Protein AF-A0A0C9V235-F1 (afdb_monomer)

Radius of gyration: 18.5 Å; Cα contacts (8 Å, |Δi|>4): 424; chains: 1; bounding box: 42×51×50 Å

Secondary structure (DSSP, 8-state):
-EEEPPPTT-TT--S----BTTB---EE---SS----GGGGGG---EEEEEEEEEEE--S--S--SSTTSSTT--EEEEEEEEPPPHHHHH-TT-EE-GGGGEE--TTTTS--S-------HHHHHHHS-SS--TT-SEEPPTT--SPEEEEEEEETT--PPPHHHHHHHHHTT--TTS-SSHHHHHPPTT-EEEEEEEE-STT---EEEEEEEEEEE--

pLDDT: mean 78.48, std 19.67, range [36.78, 98.38]

Foldseek 3Di:
DKFKAFQPPFPQSDDDDDQDLVDKDWGFTQPDPPLPDPPVQQPDQFWFKKKKKFKWAKLQDDPDPPQAQFLPPFQWAKAKDKDAADVVVSPDRGDGDTSCVRDPPPVDVPDDDDDDDPDPDVVVVVVPDDLGDALQTAFTHGPNRPHIDIDMGMEGLPFAQDDPVVLVVCVRRGGRSRNHHNPRSRNDTGRMMMMMDTGGHDPRIDMGTDDMDMDIDGDD

Solvent-accessible surface area (backbone atoms only — not comparable to full-atom values): 12618 Å² total; per-residue (Å²): 88,35,39,37,51,63,44,30,92,38,61,71,57,77,78,91,81,84,84,44,100,90,53,75,56,84,42,62,41,52,87,55,92,82,80,80,59,70,83,65,36,71,78,37,50,45,42,42,36,39,38,38,40,40,32,31,21,21,66,37,63,66,94,62,74,87,43,50,72,32,40,52,96,37,48,24,34,34,37,71,49,80,47,75,60,57,70,71,66,71,72,44,60,78,45,67,47,64,46,62,66,34,36,49,81,55,98,58,84,76,82,74,88,95,69,90,66,90,77,76,51,67,70,57,57,59,70,71,49,72,88,58,95,50,52,57,26,55,36,42,28,40,16,40,28,64,65,72,41,80,46,79,48,77,45,32,43,84,36,50,78,60,52,75,68,53,20,50,52,32,39,72,70,18,26,18,47,63,48,55,36,14,56,73,37,51,67,36,35,41,38,26,20,54,33,38,39,56,35,50,46,66,92,85,47,38,55,49,73,81,48,75,46,78,50,77,41,64,69,130

Nearest PDB structures (foldseek):
  7qok-assembly1_A  TM=3.651E-01  e=5.836E+00  Bacteroides phage crAss001
  6lhp-assembly1_A  TM=1.712E-01  e=1.159E+00  Coxsackievirus A16
  6qi5-assembly1_M  TM=1.798E-01  e=7.415E+00  Lizard adenovirus 2

Organism: NCBI:txid994086

Mean predicted aligned error: 9.07 Å

Sequence (220 aa):
MYMRTLPLAIPGTEGDFVFSPQEPKEIRLGAGPERSNLSCYDKLHPCRRIVFELWSHDQGWSSSLTDRGTYRESFTWWDASVETAQPEITDNPDISWPSLLVFADAKKLEATRDVSPVQFHQDELERVRPPIPNDKLLQRNLHAVSETRHHTVEWSYVDAAASAEDQHALENCGRGRLSADGSFVRNLKVGDCIVLWASARFPGWEMHAEKAKISVYWAV

Structure (mmCIF, N/CA/C/O backbone):
data_AF-A0A0C9V235-F1
#
_entry.id   AF-A0A0C9V235-F1
#
loop_
_atom_site.group_PDB
_atom_site.id
_atom_site.type_symbol
_atom_site.label_atom_id
_atom_site.label_alt_id
_atom_site.label_comp_id
_atom_site.label_asym_id
_atom_site.label_entity_id
_atom_site.label_seq_id
_atom_site.pdbx_PDB_ins_code
_atom_site.Cartn_x
_atom_site.Cartn_y
_atom_site.Cartn_z
_atom_site.occupancy
_atom_site.B_iso_or_equiv
_atom_site.auth_seq_id
_atom_site.auth_comp_id
_atom_site.auth_asym_id
_atom_site.auth_atom_id
_atom_site.pdbx_PDB_model_num
ATOM 1 N N . MET A 1 1 ? 4.919 10.509 -2.350 1.00 67.62 1 MET A N 1
ATOM 2 C CA . MET A 1 1 ? 3.575 10.649 -1.747 1.00 67.62 1 MET A CA 1
ATOM 3 C C . MET A 1 1 ? 3.520 9.779 -0.505 1.00 67.62 1 MET A C 1
ATOM 5 O O . MET A 1 1 ? 3.964 8.640 -0.566 1.00 67.62 1 MET A O 1
ATOM 9 N N . TYR A 1 2 ? 3.000 10.319 0.588 1.00 76.06 2 TYR A N 1
ATOM 10 C CA . TYR A 1 2 ? 2.591 9.604 1.797 1.00 76.06 2 TYR A CA 1
ATOM 11 C C . TYR A 1 2 ? 1.079 9.741 1.905 1.00 76.06 2 TYR A C 1
ATOM 13 O O . TYR A 1 2 ? 0.578 10.842 1.684 1.00 76.06 2 TYR A O 1
ATOM 21 N N . MET A 1 3 ? 0.366 8.659 2.199 1.00 80.75 3 MET A N 1
ATOM 22 C CA . MET A 1 3 ? -1.057 8.706 2.505 1.00 80.75 3 MET A CA 1
ATOM 23 C C . MET A 1 3 ? -1.345 8.010 3.824 1.00 80.75 3 MET A C 1
ATOM 25 O O . MET A 1 3 ? -0.864 6.904 4.027 1.00 80.75 3 MET A O 1
ATOM 29 N N . ARG A 1 4 ? -2.150 8.614 4.695 1.00 81.94 4 ARG A N 1
ATOM 30 C CA . ARG A 1 4 ? -2.505 8.035 5.997 1.00 81.94 4 ARG A CA 1
ATOM 31 C C . ARG A 1 4 ? -4.015 7.993 6.175 1.00 81.94 4 ARG A C 1
ATOM 33 O O . ARG A 1 4 ? -4.685 8.993 5.945 1.00 81.94 4 ARG A O 1
ATOM 40 N N . THR A 1 5 ? -4.568 6.858 6.588 1.00 84.44 5 THR A N 1
ATOM 41 C CA . THR A 1 5 ? -5.998 6.778 6.918 1.00 84.44 5 THR A CA 1
ATOM 42 C C . THR A 1 5 ? -6.314 7.538 8.208 1.00 84.44 5 THR A C 1
ATOM 44 O O . THR A 1 5 ? -5.430 7.872 9.001 1.00 84.44 5 THR A O 1
ATOM 47 N N . LEU A 1 6 ? -7.602 7.772 8.455 1.00 80.62 6 LEU A N 1
ATOM 48 C CA . LEU A 1 6 ? -8.073 8.078 9.806 1.00 80.62 6 LEU A CA 1
ATOM 49 C C . LEU A 1 6 ? -7.818 6.887 10.742 1.00 80.62 6 LEU A C 1
ATOM 51 O O . LEU A 1 6 ? -7.622 5.771 10.245 1.00 80.62 6 LEU A O 1
ATOM 55 N N . PRO A 1 7 ? -7.858 7.103 12.070 1.00 80.94 7 PRO A N 1
ATOM 56 C CA . PRO A 1 7 ? -7.917 6.017 13.040 1.00 80.94 7 PRO A CA 1
ATOM 57 C C . PRO A 1 7 ? -9.051 5.062 12.704 1.00 80.94 7 PRO A C 1
ATOM 59 O O . PRO A 1 7 ? -10.202 5.466 12.545 1.00 80.94 7 PRO A O 1
ATOM 62 N N . LEU A 1 8 ? -8.714 3.796 12.535 1.00 85.56 8 LEU A N 1
ATOM 63 C CA . LEU A 1 8 ? -9.637 2.817 11.997 1.00 85.56 8 LEU A CA 1
ATOM 64 C C . LEU A 1 8 ? -10.540 2.243 13.090 1.00 85.56 8 LEU A C 1
ATOM 66 O O . LEU A 1 8 ? -10.107 2.061 14.225 1.00 85.56 8 LEU A O 1
ATOM 70 N N . ALA A 1 9 ? -11.793 1.935 12.740 1.00 81.25 9 ALA A N 1
ATOM 71 C CA . ALA A 1 9 ? -12.801 1.415 13.671 1.00 81.25 9 ALA A CA 1
ATOM 72 C C . ALA A 1 9 ? -13.035 2.310 14.912 1.00 81.25 9 ALA A C 1
ATOM 74 O O . ALA A 1 9 ? -13.327 1.812 15.998 1.00 81.25 9 ALA A O 1
ATOM 75 N N . ILE A 1 10 ? -12.905 3.630 14.743 1.00 77.44 10 ILE A N 1
ATOM 76 C CA . ILE A 1 10 ? -13.257 4.632 15.751 1.00 77.44 10 ILE A CA 1
ATOM 77 C C . ILE A 1 10 ? -14.566 5.303 15.322 1.00 77.44 10 ILE A C 1
ATOM 79 O O . ILE A 1 10 ? -14.643 5.772 14.188 1.00 77.44 10 ILE A O 1
ATOM 83 N N . PRO A 1 11 ? -15.568 5.432 16.210 1.00 74.56 11 PRO A N 1
ATOM 84 C CA . PRO A 1 11 ? -16.807 6.124 15.874 1.00 74.56 11 PRO A CA 1
ATOM 85 C C . PRO A 1 11 ? -16.565 7.524 15.289 1.00 74.56 11 PRO A C 1
ATOM 87 O O . PRO A 1 11 ? -15.925 8.379 15.913 1.00 74.56 11 PRO A O 1
ATOM 90 N N . GLY A 1 12 ? -17.104 7.759 14.093 1.00 72.69 12 GLY A N 1
ATOM 91 C CA . GLY A 1 12 ? -16.926 8.988 13.317 1.00 72.69 12 GLY A CA 1
ATOM 92 C C . GLY A 1 12 ? -15.846 8.903 12.232 1.00 72.69 12 GLY A C 1
ATOM 93 O O . GLY A 1 12 ? -15.681 9.866 11.483 1.00 72.69 12 GLY A O 1
ATOM 94 N N . THR A 1 13 ? -15.130 7.779 12.117 1.00 78.19 13 THR A N 1
ATOM 95 C CA . THR A 1 13 ? -14.175 7.513 11.022 1.00 78.19 13 THR A CA 1
ATOM 96 C C . THR A 1 13 ? -14.701 6.529 9.986 1.00 78.19 13 THR A C 1
ATOM 98 O O . THR A 1 13 ? -13.978 6.160 9.059 1.00 78.19 13 THR A O 1
ATOM 101 N N . GLU A 1 14 ? -15.960 6.110 10.104 1.00 82.12 14 GLU A N 1
ATOM 102 C CA . GLU A 1 14 ? -16.628 5.269 9.123 1.00 82.12 14 GLU A CA 1
ATOM 103 C C . GLU A 1 14 ? -17.121 6.078 7.914 1.00 82.12 14 GLU A C 1
ATOM 105 O O . GLU A 1 14 ? -17.575 7.216 8.035 1.00 82.12 14 GLU A O 1
ATOM 110 N N . GLY A 1 15 ? -17.082 5.455 6.735 1.00 84.12 15 GLY A N 1
ATOM 111 C CA . GLY A 1 15 ? -17.570 6.033 5.484 1.00 84.12 15 GLY A CA 1
ATOM 112 C C . GLY A 1 15 ? -16.462 6.364 4.488 1.00 84.12 15 GLY A C 1
ATOM 113 O O . GLY A 1 15 ? -15.311 5.950 4.635 1.00 84.12 15 GLY A O 1
ATOM 114 N N . ASP A 1 16 ? -16.841 7.092 3.440 1.00 84.56 16 ASP A N 1
ATOM 115 C CA . ASP A 1 16 ? -15.941 7.448 2.349 1.00 84.56 16 ASP A CA 1
ATOM 116 C C . ASP A 1 16 ? -15.295 8.810 2.596 1.00 84.56 16 ASP A C 1
ATOM 118 O O . ASP A 1 16 ? -15.955 9.854 2.623 1.00 84.56 16 ASP A O 1
ATOM 122 N N . PHE A 1 17 ? -13.970 8.803 2.700 1.00 81.19 17 PHE A N 1
ATOM 123 C CA . PHE A 1 17 ? -13.178 10.013 2.842 1.00 81.19 17 PHE A CA 1
ATOM 124 C C . PHE A 1 17 ? -12.356 10.240 1.580 1.00 81.19 17 PHE A C 1
ATOM 126 O O . PHE A 1 17 ? -11.465 9.465 1.236 1.00 81.19 17 PHE A O 1
ATOM 133 N N . VAL A 1 18 ? -12.666 11.333 0.886 1.00 77.69 18 VAL A N 1
ATOM 134 C CA . VAL A 1 18 ? -11.833 11.849 -0.199 1.00 77.69 18 VAL A CA 1
ATOM 135 C C . VAL A 1 18 ? -10.963 12.937 0.384 1.00 77.69 18 VAL A C 1
ATOM 137 O O . VAL A 1 18 ? -11.458 13.976 0.828 1.00 77.69 18 VAL A O 1
ATOM 140 N N . PHE A 1 19 ? -9.669 12.677 0.370 1.00 72.56 19 PHE A N 1
ATOM 141 C CA . PHE A 1 19 ? -8.667 13.643 0.749 1.00 72.56 19 PHE A CA 1
ATOM 142 C C . PHE A 1 19 ? -8.084 14.225 -0.544 1.00 72.56 19 PHE A C 1
ATOM 144 O O . PHE A 1 19 ? -7.802 13.502 -1.500 1.00 72.56 19 PHE A O 1
ATOM 151 N N . SER A 1 20 ? -7.946 15.544 -0.601 1.00 68.25 20 SER A N 1
ATOM 152 C CA . SER A 1 20 ? -7.321 16.251 -1.715 1.00 68.25 20 SER A CA 1
ATOM 153 C C . SER A 1 20 ? -6.445 17.364 -1.138 1.00 68.25 20 SER A C 1
ATOM 155 O O . SER A 1 20 ? -6.898 18.071 -0.236 1.00 68.25 20 SER A O 1
ATOM 157 N N . PRO A 1 21 ? -5.212 17.561 -1.641 1.00 60.62 21 PRO A N 1
ATOM 158 C CA . PRO A 1 21 ? -4.364 18.678 -1.221 1.00 60.62 21 PRO A CA 1
ATOM 159 C C . PRO A 1 21 ? -5.020 20.057 -1.397 1.00 60.62 21 PRO A C 1
ATOM 161 O O . PRO A 1 21 ? -4.621 21.016 -0.742 1.00 60.62 21 PRO A O 1
ATOM 164 N N . GLN A 1 22 ? -6.003 20.167 -2.293 1.00 62.25 22 GLN A N 1
ATOM 165 C CA . GLN A 1 22 ? -6.717 21.401 -2.594 1.00 62.25 22 GLN A CA 1
ATOM 166 C C . GLN A 1 22 ? -7.866 21.689 -1.609 1.00 62.25 22 GLN A C 1
ATOM 168 O O . GLN A 1 22 ? -8.245 22.848 -1.459 1.00 62.25 22 GLN A O 1
ATOM 173 N N . GLU A 1 23 ? -8.398 20.671 -0.924 1.00 62.78 23 GLU A N 1
ATOM 174 C CA . GLU A 1 23 ? -9.588 20.778 -0.067 1.00 62.78 23 GLU A CA 1
ATOM 175 C C . GLU A 1 23 ? -9.392 20.030 1.268 1.00 62.78 23 GLU A C 1
ATOM 177 O O . GLU A 1 23 ? -9.856 18.896 1.436 1.00 62.78 23 GLU A O 1
ATOM 182 N N . PRO A 1 24 ? -8.690 20.637 2.245 1.00 59.69 24 PRO A N 1
ATOM 183 C CA . PRO A 1 24 ? -8.541 20.053 3.574 1.00 59.69 24 PRO A CA 1
ATOM 184 C C . PRO A 1 24 ? -9.899 19.971 4.295 1.00 59.69 24 PRO A C 1
ATOM 186 O O . PRO A 1 24 ? -10.631 20.958 4.364 1.00 59.69 24 PRO A O 1
ATOM 189 N N . LYS A 1 25 ? -10.229 18.800 4.856 1.00 59.50 25 LYS A N 1
ATOM 190 C CA . LYS A 1 25 ? -11.431 18.584 5.680 1.00 59.50 25 LYS A CA 1
ATOM 191 C C . LYS A 1 25 ? -11.060 18.427 7.146 1.00 59.50 25 LYS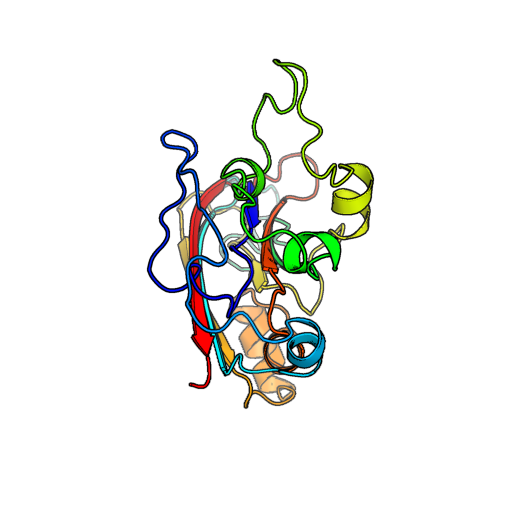 A C 1
ATOM 193 O O . LYS A 1 25 ? -10.282 17.546 7.496 1.00 59.50 25 LYS A O 1
ATOM 198 N N . GLU A 1 26 ? -11.663 19.242 7.999 1.00 62.59 26 GLU A N 1
ATOM 199 C CA . GLU A 1 26 ? -11.582 19.055 9.444 1.00 62.59 26 GLU A CA 1
ATOM 200 C C . GLU A 1 26 ? -12.514 17.912 9.867 1.00 62.59 26 GLU A C 1
ATOM 202 O O . GLU A 1 26 ? -13.686 17.886 9.487 1.00 62.59 26 GLU A O 1
ATOM 207 N N . ILE A 1 27 ? -11.988 16.953 10.630 1.00 63.78 27 ILE A N 1
ATOM 208 C CA . ILE A 1 27 ? -12.735 15.778 11.089 1.00 63.78 27 ILE A CA 1
ATOM 209 C C . ILE A 1 27 ? -12.721 15.769 12.611 1.00 63.78 27 ILE A C 1
ATOM 211 O O . ILE A 1 27 ? -11.656 15.847 13.222 1.00 63.78 27 ILE A O 1
ATOM 215 N N . ARG A 1 28 ? -13.908 15.671 13.214 1.00 61.38 28 ARG A N 1
ATOM 216 C CA . ARG A 1 28 ? -14.081 15.517 14.661 1.00 61.38 28 ARG A CA 1
ATOM 217 C C . ARG A 1 28 ? -14.288 14.045 14.978 1.00 61.38 28 ARG A C 1
ATOM 219 O O . ARG A 1 28 ? -15.267 13.459 14.521 1.00 61.38 28 ARG A O 1
ATOM 226 N N . LEU A 1 29 ? -13.368 13.461 15.734 1.00 62.09 29 LEU A N 1
ATOM 227 C CA . LEU A 1 29 ? -13.508 12.085 16.209 1.00 62.09 29 LEU A CA 1
ATOM 228 C C . LEU A 1 29 ? -14.409 12.022 17.444 1.00 62.09 29 LEU A C 1
ATOM 230 O O . LEU A 1 29 ? -14.518 13.005 18.160 1.00 62.09 29 LEU A O 1
ATOM 234 N N . GLY A 1 30 ? -15.043 10.878 17.715 1.00 54.97 30 GLY A N 1
ATOM 235 C CA . GLY A 1 30 ? -15.638 10.620 19.036 1.00 54.97 30 GLY A CA 1
ATOM 236 C C . GLY A 1 30 ? -17.035 11.203 19.299 1.00 54.97 30 GLY A C 1
ATOM 237 O O . GLY A 1 30 ? -17.492 11.187 20.441 1.00 54.97 30 GLY A O 1
ATOM 238 N N . ALA A 1 31 ? -17.770 11.654 18.278 1.00 49.78 31 ALA A N 1
ATOM 239 C CA . ALA A 1 31 ? -19.123 12.220 18.419 1.00 49.78 31 ALA A CA 1
ATOM 240 C C . ALA A 1 31 ? -20.250 11.175 18.661 1.00 49.78 31 ALA A C 1
ATOM 242 O O . ALA A 1 31 ? -21.386 11.371 18.227 1.00 49.78 31 ALA A O 1
ATOM 243 N N . GLY A 1 32 ? -19.950 10.058 19.338 1.00 48.66 32 GLY A N 1
ATOM 244 C CA . GLY A 1 32 ? -20.886 8.962 19.626 1.00 48.66 32 GLY A CA 1
ATOM 245 C C . GLY A 1 32 ? -21.305 8.872 21.108 1.00 48.66 32 GLY A C 1
ATOM 246 O O . GLY A 1 32 ? -20.558 9.300 21.989 1.00 48.66 32 GLY A O 1
ATOM 247 N N . PRO A 1 33 ? -22.494 8.314 21.423 1.00 44.12 33 PRO A N 1
ATOM 248 C CA . PRO A 1 33 ? -23.009 8.220 22.795 1.00 44.12 33 PRO A CA 1
ATOM 249 C C . PRO A 1 33 ? -22.306 7.163 23.673 1.00 44.12 33 PRO A C 1
ATOM 251 O O . PRO A 1 33 ? -22.373 7.259 24.899 1.00 44.12 33 PRO A O 1
ATOM 254 N N . GLU A 1 34 ? -21.605 6.185 23.090 1.00 51.69 34 GLU A N 1
ATOM 255 C CA . GLU A 1 34 ? -20.906 5.125 23.833 1.00 51.69 34 GLU A CA 1
ATOM 256 C C . GLU A 1 34 ? -19.460 5.518 24.165 1.00 51.69 34 GLU A C 1
ATOM 258 O O . GLU A 1 34 ? -18.493 5.125 23.523 1.00 51.69 34 GLU A O 1
ATOM 263 N N . ARG A 1 35 ? -19.327 6.334 25.213 1.00 52.81 35 ARG A N 1
ATOM 264 C CA . ARG A 1 35 ? -18.063 6.871 25.752 1.00 52.81 35 ARG A CA 1
ATOM 265 C C . ARG A 1 35 ? -17.239 5.867 26.575 1.00 52.81 35 ARG A C 1
ATOM 267 O O . ARG A 1 35 ? -16.327 6.260 27.300 1.00 52.81 35 ARG A O 1
ATOM 274 N N . SER A 1 36 ? -17.580 4.584 26.560 1.00 46.41 36 SER A N 1
ATOM 275 C CA . SER A 1 36 ? -17.027 3.616 27.508 1.00 46.41 36 SER A CA 1
ATOM 276 C C . SER A 1 36 ? -15.775 2.916 26.975 1.00 46.41 36 SER A C 1
ATOM 278 O O . SER A 1 36 ? -15.853 1.885 26.318 1.00 46.41 36 SER A O 1
ATOM 280 N N . ASN A 1 37 ? -14.626 3.444 27.405 1.00 52.59 37 ASN A N 1
ATOM 281 C CA . ASN A 1 37 ? -13.371 2.721 27.630 1.00 52.59 37 ASN A CA 1
ATOM 282 C C . ASN A 1 37 ? -12.596 2.279 26.370 1.00 52.59 37 ASN A C 1
ATOM 284 O O . ASN A 1 37 ? -12.460 1.090 26.095 1.00 52.59 37 ASN A O 1
ATOM 288 N N . LEU A 1 38 ? -12.005 3.246 25.653 1.00 54.44 38 LEU A N 1
ATOM 289 C CA . LEU A 1 38 ? -11.110 3.003 24.506 1.00 54.44 38 LEU A CA 1
ATOM 290 C C . LEU A 1 38 ? -9.931 2.054 24.832 1.00 54.44 38 LEU A C 1
ATOM 292 O O . LEU A 1 38 ? -9.463 1.335 23.956 1.00 54.44 38 LEU A O 1
ATOM 296 N N . SER A 1 39 ? -9.545 1.928 26.110 1.00 56.59 39 SER A N 1
ATOM 297 C CA . SER A 1 39 ? -8.495 1.003 26.576 1.00 56.59 39 SER A CA 1
ATOM 298 C C . SER A 1 39 ? -8.761 -0.490 26.310 1.00 56.59 39 SER A C 1
ATOM 300 O O . SER A 1 39 ? -7.828 -1.297 26.323 1.00 56.59 39 SER A O 1
ATOM 302 N N . CYS A 1 40 ? -10.015 -0.908 26.081 1.00 54.69 40 CYS A N 1
ATOM 303 C CA . CYS A 1 40 ? -10.318 -2.303 25.739 1.00 54.69 40 CYS A CA 1
ATOM 304 C C . CYS A 1 40 ? -10.141 -2.605 24.240 1.00 54.69 40 CYS A C 1
ATOM 306 O O . CYS A 1 40 ? -9.997 -3.774 23.869 1.00 54.69 40 CYS A O 1
ATOM 308 N N . TYR A 1 41 ? -10.106 -1.570 23.398 1.00 65.25 41 TYR A N 1
ATOM 309 C CA . TYR A 1 41 ? -10.084 -1.691 21.943 1.00 65.25 41 TYR A CA 1
ATOM 310 C C . TYR A 1 41 ? -8.694 -2.035 21.388 1.00 65.25 41 TYR A C 1
ATOM 312 O O . TYR A 1 41 ? -8.609 -2.682 20.346 1.00 65.25 41 TYR A O 1
ATOM 320 N N . ASP A 1 42 ? -7.619 -1.776 22.140 1.00 65.06 42 ASP A N 1
ATOM 321 C CA . ASP A 1 42 ? -6.240 -2.174 21.791 1.00 65.06 42 ASP A CA 1
ATOM 322 C C . ASP A 1 42 ? -6.049 -3.695 21.640 1.00 65.06 42 ASP A C 1
ATOM 324 O O . ASP A 1 42 ? -5.045 -4.166 21.095 1.00 65.06 42 ASP A O 1
ATOM 328 N N . LYS A 1 43 ? -6.996 -4.482 22.168 1.00 71.94 43 LYS A N 1
ATOM 329 C CA . LYS A 1 43 ? -7.015 -5.950 22.082 1.00 71.94 43 LYS A CA 1
ATOM 330 C C . LYS A 1 43 ? -7.898 -6.469 20.948 1.00 71.94 43 LYS A C 1
ATOM 332 O O . LYS A 1 43 ? -7.943 -7.679 20.723 1.00 71.94 43 LYS A O 1
ATOM 337 N N . LEU A 1 44 ? -8.634 -5.592 20.269 1.00 85.06 44 LEU A N 1
ATOM 338 C CA . LEU A 1 44 ? -9.565 -5.965 19.216 1.00 85.06 44 LEU A CA 1
ATOM 339 C C . LEU A 1 44 ? -8.895 -5.851 17.849 1.00 85.06 44 LEU A C 1
ATOM 341 O O . LEU A 1 44 ? -8.338 -4.818 17.495 1.00 85.06 44 LEU A O 1
ATOM 345 N N . HIS A 1 45 ? -9.038 -6.915 17.058 1.00 91.06 45 HIS A N 1
ATOM 346 C CA . HIS A 1 45 ? -8.550 -7.009 15.682 1.00 91.06 45 HIS A CA 1
ATOM 347 C C . HIS A 1 45 ? -9.729 -7.225 14.715 1.00 91.06 45 HIS A C 1
ATOM 349 O O . HIS A 1 45 ? -9.942 -8.338 14.210 1.00 91.06 45 HIS A O 1
ATOM 355 N N . PRO A 1 46 ? -10.587 -6.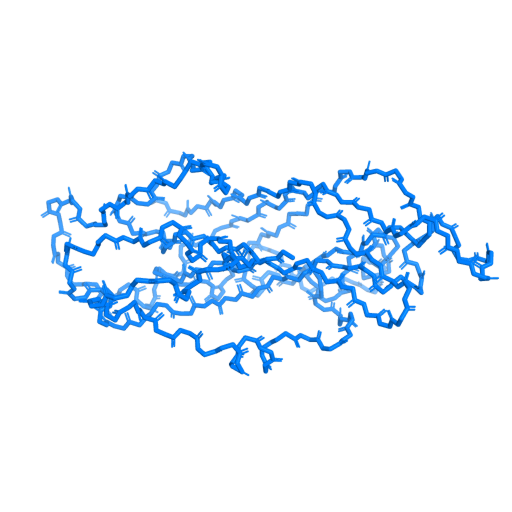206 14.508 1.00 91.19 46 PRO A N 1
ATOM 356 C CA . PRO A 1 46 ? -11.824 -6.363 13.749 1.00 91.19 46 PRO A CA 1
ATOM 357 C C . PRO A 1 46 ? -11.608 -6.322 12.235 1.00 91.19 46 PRO A C 1
ATOM 359 O O . PRO A 1 46 ? -12.529 -6.666 11.500 1.00 91.19 46 PRO A O 1
ATOM 362 N N . CYS A 1 47 ? -10.427 -5.925 11.747 1.00 95.12 47 CYS A N 1
ATOM 363 C CA . CYS A 1 47 ? -10.159 -5.860 10.313 1.00 95.12 47 CYS A CA 1
ATOM 364 C C . CYS A 1 47 ? -10.308 -7.247 9.663 1.00 95.12 47 CYS A C 1
ATOM 366 O O . CYS A 1 47 ? -9.880 -8.273 10.202 1.00 95.12 47 CYS A O 1
ATOM 368 N N . ARG A 1 48 ? -10.975 -7.286 8.510 1.00 96.62 48 ARG A N 1
ATOM 369 C CA . ARG A 1 48 ? -11.231 -8.511 7.743 1.00 96.62 48 ARG A CA 1
ATOM 370 C C . ARG A 1 48 ? -10.635 -8.442 6.353 1.00 96.62 48 ARG A C 1
ATOM 372 O O . ARG A 1 48 ? -10.139 -9.449 5.862 1.00 96.62 48 ARG A O 1
ATOM 379 N N . ARG A 1 49 ? -10.661 -7.278 5.717 1.00 97.62 49 ARG A N 1
ATOM 380 C CA . ARG A 1 49 ? -10.160 -7.132 4.353 1.00 97.62 49 ARG A CA 1
ATOM 381 C C . ARG A 1 49 ? -9.706 -5.710 4.101 1.00 97.62 49 ARG A C 1
ATOM 383 O O . ARG A 1 49 ? -10.329 -4.771 4.591 1.00 97.62 49 ARG A O 1
ATOM 390 N N . ILE A 1 50 ? -8.655 -5.567 3.308 1.00 97.88 50 ILE A N 1
ATOM 391 C CA . ILE A 1 50 ? -8.161 -4.288 2.811 1.00 97.88 50 ILE A CA 1
ATOM 392 C C . ILE A 1 50 ? -8.021 -4.406 1.296 1.00 97.88 50 ILE A C 1
ATOM 394 O O . ILE A 1 50 ? -7.471 -5.385 0.797 1.00 97.88 50 ILE A O 1
ATOM 398 N N . VAL A 1 51 ? -8.520 -3.412 0.570 1.00 98.31 51 VAL A N 1
ATOM 399 C CA . VAL A 1 51 ? -8.328 -3.273 -0.874 1.00 98.31 51 VAL A CA 1
ATOM 400 C C . VAL A 1 51 ? -7.599 -1.966 -1.133 1.00 98.31 51 VAL A C 1
ATOM 402 O O . VAL A 1 51 ? -8.092 -0.896 -0.777 1.00 98.31 51 VAL A O 1
ATOM 405 N N . PHE A 1 52 ? -6.435 -2.068 -1.759 1.00 98.00 52 PHE A N 1
ATOM 406 C CA . PHE A 1 52 ? -5.655 -0.945 -2.247 1.00 98.00 52 PHE A CA 1
ATOM 407 C C . PHE A 1 52 ? -5.888 -0.804 -3.746 1.00 98.00 52 PHE A C 1
ATOM 409 O O . PHE A 1 52 ? -5.650 -1.743 -4.503 1.00 98.00 52 PHE A O 1
ATOM 416 N N . GLU A 1 53 ? -6.325 0.370 -4.175 1.00 97.75 53 GLU A N 1
ATOM 417 C CA . GLU A 1 53 ? -6.395 0.751 -5.582 1.00 97.75 53 GLU A CA 1
ATOM 418 C C . GLU A 1 53 ? -5.368 1.864 -5.820 1.00 97.75 53 GLU A C 1
ATOM 420 O O . GLU A 1 53 ? -5.394 2.899 -5.14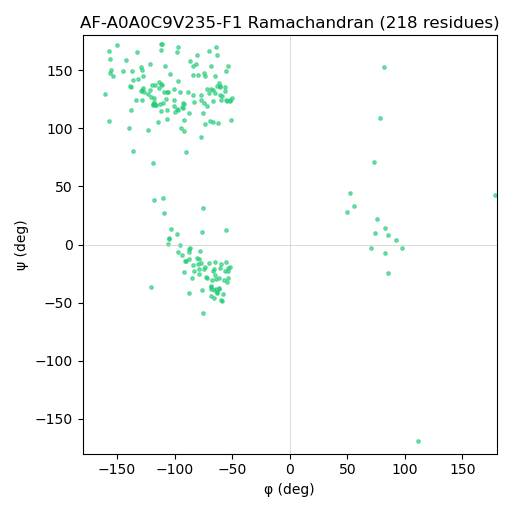8 1.00 97.75 53 GLU A O 1
ATOM 425 N N . LEU A 1 54 ? -4.424 1.628 -6.729 1.00 97.38 54 LEU A N 1
ATOM 426 C CA . LEU A 1 54 ? -3.206 2.422 -6.886 1.00 97.38 54 LEU A CA 1
ATOM 427 C C . LEU A 1 54 ? -3.063 2.850 -8.347 1.00 97.38 54 LEU A C 1
ATOM 429 O O . LEU A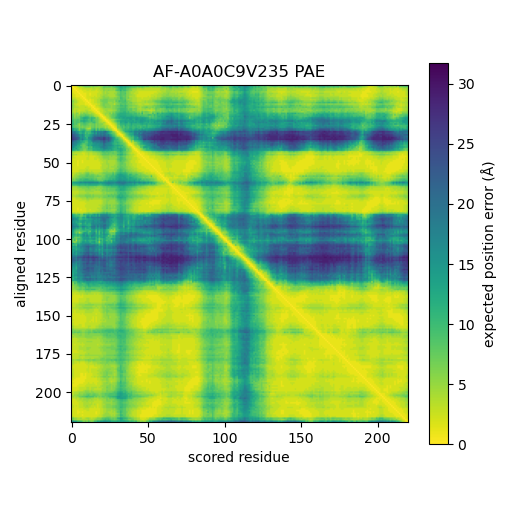 1 54 ? -3.043 1.997 -9.231 1.00 97.38 54 LEU A O 1
ATOM 433 N N . TRP A 1 55 ? -2.952 4.154 -8.602 1.00 97.31 55 TRP A N 1
ATOM 434 C CA . TRP A 1 55 ? -2.722 4.713 -9.936 1.00 97.31 55 TRP A CA 1
ATOM 435 C C . TRP A 1 55 ? -1.357 5.375 -9.977 1.00 97.31 55 TRP A C 1
ATOM 437 O O . TRP A 1 55 ? -1.157 6.452 -9.402 1.00 97.31 55 TRP A O 1
ATOM 447 N N . SER A 1 56 ? -0.410 4.718 -10.638 1.00 97.25 56 SER A N 1
ATOM 448 C CA . SER A 1 56 ? 0.958 5.211 -10.722 1.00 97.25 56 SER A CA 1
ATOM 449 C C . SER A 1 56 ? 1.736 4.685 -11.918 1.00 97.25 56 SER A C 1
ATOM 451 O O . SER A 1 56 ? 1.330 3.732 -12.586 1.00 97.25 56 SER A O 1
ATOM 453 N N . HIS A 1 57 ? 2.878 5.316 -12.175 1.00 97.50 57 HIS A N 1
ATOM 454 C CA . HIS A 1 57 ? 3.867 4.873 -13.148 1.00 97.50 57 HIS A CA 1
ATOM 455 C C . HIS A 1 57 ? 5.289 5.282 -12.750 1.00 97.50 57 HIS A C 1
ATOM 457 O O . HIS A 1 57 ? 5.510 6.002 -11.772 1.00 97.50 57 HIS A O 1
ATOM 463 N N . ASP A 1 58 ? 6.241 4.758 -13.515 1.00 95.56 58 ASP A N 1
ATOM 464 C CA . ASP A 1 58 ? 7.675 5.007 -13.407 1.00 95.56 58 ASP A CA 1
ATOM 465 C C . ASP A 1 58 ? 8.112 6.092 -14.409 1.00 95.56 58 ASP A C 1
ATOM 467 O O . ASP A 1 58 ? 7.361 6.433 -15.315 1.00 95.56 58 ASP A O 1
ATOM 471 N N . GLN A 1 59 ? 9.334 6.611 -14.327 1.00 93.50 59 GLN A N 1
ATOM 472 C CA . GLN A 1 59 ? 9.821 7.720 -15.177 1.00 93.50 59 GLN A CA 1
ATOM 473 C C . GLN A 1 59 ? 9.687 7.511 -16.708 1.00 93.50 59 GLN A C 1
ATOM 475 O O . GLN A 1 59 ? 9.742 8.466 -17.484 1.00 93.50 59 GLN A O 1
ATOM 480 N N . GLY A 1 60 ? 9.551 6.267 -17.179 1.00 92.94 60 GLY A N 1
ATOM 481 C CA . GLY A 1 60 ? 9.272 5.956 -18.586 1.00 92.94 60 GLY A CA 1
ATOM 482 C C . GLY A 1 60 ? 10.485 5.716 -19.478 1.00 92.94 60 GLY A C 1
ATOM 483 O O . GLY A 1 60 ? 10.325 5.503 -20.684 1.00 92.94 60 GLY A O 1
ATOM 484 N N . TRP A 1 61 ? 11.691 5.719 -18.913 1.00 90.81 61 TRP A N 1
ATOM 485 C CA . TRP A 1 61 ? 12.932 5.470 -19.641 1.00 90.81 61 TRP A CA 1
ATOM 486 C C . TRP A 1 61 ? 13.941 4.706 -18.777 1.00 90.81 61 TRP A C 1
ATOM 488 O O . TRP A 1 61 ? 13.961 4.835 -17.560 1.00 90.81 61 TRP A O 1
ATOM 498 N N . SER A 1 62 ? 14.779 3.892 -19.421 1.00 90.00 62 SER A N 1
ATOM 499 C CA . SER A 1 62 ? 15.886 3.171 -18.789 1.00 90.00 62 SER A CA 1
ATOM 500 C C . SER A 1 62 ? 16.954 2.866 -19.832 1.00 90.00 62 SER A C 1
ATOM 502 O O . SER A 1 62 ? 16.652 2.709 -21.018 1.00 90.00 62 SER A O 1
ATOM 504 N N . SER A 1 63 ? 18.210 2.793 -19.395 1.00 86.94 63 SER A N 1
ATOM 505 C CA . SER A 1 63 ? 19.320 2.317 -20.223 1.00 86.94 63 SER A CA 1
ATOM 506 C C . SER A 1 63 ? 19.300 0.795 -20.408 1.00 86.94 63 SER A C 1
ATOM 508 O O . SER A 1 63 ? 19.880 0.297 -21.372 1.00 86.94 63 SER A O 1
ATOM 510 N N . SER A 1 64 ? 18.621 0.060 -19.520 1.00 82.69 64 SER A N 1
ATOM 511 C CA . SER A 1 64 ? 18.414 -1.381 -19.641 1.00 82.69 64 SER A CA 1
ATOM 512 C C . SER A 1 64 ? 17.092 -1.669 -20.349 1.00 82.69 64 SER A C 1
ATOM 514 O O . SER A 1 64 ? 16.018 -1.316 -19.867 1.00 82.69 64 SER A O 1
ATOM 516 N N . LEU A 1 65 ? 17.161 -2.323 -21.510 1.00 84.69 65 LEU A N 1
ATOM 517 C CA . LEU A 1 65 ? 15.976 -2.661 -22.304 1.00 84.69 65 LEU A CA 1
ATOM 518 C C . LEU A 1 65 ? 15.384 -4.036 -21.962 1.00 84.69 65 LEU A C 1
ATOM 520 O O . LEU A 1 65 ? 14.263 -4.315 -22.377 1.00 84.69 65 LEU A O 1
ATOM 524 N N . THR A 1 66 ? 16.109 -4.891 -21.237 1.00 91.81 66 THR A N 1
ATOM 525 C CA . THR A 1 66 ? 15.721 -6.293 -20.991 1.00 91.81 66 THR A CA 1
ATOM 526 C C . THR A 1 66 ? 14.499 -6.434 -20.096 1.00 91.81 66 THR A C 1
ATOM 528 O O . THR A 1 66 ? 13.675 -7.313 -20.328 1.00 91.81 66 THR A O 1
ATOM 531 N N . ASP A 1 67 ? 14.372 -5.556 -19.104 1.00 92.31 67 ASP A N 1
ATOM 532 C CA . ASP A 1 67 ? 13.332 -5.635 -18.072 1.00 92.31 67 ASP A CA 1
ATOM 533 C C . ASP A 1 67 ? 12.232 -4.586 -18.265 1.00 92.31 67 ASP A C 1
ATOM 535 O O . ASP A 1 67 ? 11.259 -4.548 -17.506 1.00 92.31 67 ASP A O 1
ATOM 539 N N . ARG A 1 68 ? 12.348 -3.758 -19.313 1.00 93.94 68 ARG A N 1
ATOM 540 C CA . ARG A 1 68 ? 11.373 -2.718 -19.638 1.00 93.94 68 ARG A CA 1
ATOM 541 C C . ARG A 1 68 ? 9.981 -3.317 -19.813 1.00 93.94 68 ARG A C 1
ATOM 543 O O . ARG A 1 68 ? 9.790 -4.281 -20.550 1.00 93.94 68 ARG A O 1
ATOM 550 N N . GLY A 1 69 ? 8.992 -2.698 -19.172 1.00 94.94 69 GLY A N 1
ATOM 551 C CA . GLY A 1 69 ? 7.609 -3.173 -19.221 1.00 94.94 69 GLY A CA 1
ATOM 552 C C . GLY A 1 69 ? 7.350 -4.428 -18.385 1.00 94.94 69 GLY A C 1
ATOM 553 O O . GLY A 1 69 ? 6.265 -4.994 -18.478 1.00 94.94 69 GLY A O 1
ATOM 554 N N . THR A 1 70 ? 8.308 -4.844 -17.556 1.00 95.88 70 THR A N 1
ATOM 555 C CA . THR A 1 70 ? 8.126 -5.862 -16.515 1.00 95.88 70 THR A CA 1
ATOM 556 C C . THR A 1 70 ? 8.215 -5.216 -15.129 1.00 95.88 70 THR A C 1
ATOM 558 O O . THR A 1 70 ? 8.555 -4.042 -15.009 1.00 95.88 70 THR A O 1
ATOM 561 N N . TYR A 1 71 ? 7.927 -5.965 -14.064 1.00 96.19 71 TYR A N 1
ATOM 562 C CA . TYR A 1 71 ? 8.142 -5.497 -12.685 1.00 96.19 71 TYR A CA 1
ATOM 563 C C . TYR A 1 71 ? 9.561 -5.759 -12.157 1.00 96.19 71 TYR A C 1
ATOM 565 O O . TYR A 1 71 ? 9.872 -5.385 -11.023 1.00 96.19 71 TYR A O 1
ATOM 573 N N . ARG A 1 72 ? 10.414 -6.424 -12.946 1.00 93.00 72 ARG A N 1
ATOM 574 C CA . ARG A 1 72 ? 11.790 -6.749 -12.557 1.00 93.00 72 ARG A CA 1
ATOM 575 C C . ARG A 1 72 ? 12.658 -5.507 -12.616 1.00 93.00 72 ARG A C 1
ATOM 577 O O . ARG A 1 72 ? 12.423 -4.618 -13.433 1.00 93.00 72 ARG A O 1
ATOM 584 N N . GLU A 1 73 ? 13.645 -5.452 -11.723 1.00 92.19 73 GLU A N 1
ATOM 585 C CA . GLU A 1 73 ? 14.573 -4.320 -11.617 1.00 92.19 73 GLU A CA 1
ATOM 586 C C . GLU A 1 73 ? 13.857 -2.961 -11.556 1.00 92.19 73 GLU A C 1
ATOM 588 O O . GLU A 1 73 ? 14.387 -1.954 -12.012 1.00 92.19 73 GLU A O 1
ATOM 593 N N . SER A 1 74 ? 12.623 -2.934 -11.041 1.00 93.75 74 SER A N 1
ATOM 594 C CA . SER A 1 74 ? 11.850 -1.715 -10.849 1.00 93.75 74 SER A CA 1
ATOM 595 C C . SER A 1 74 ? 12.085 -1.187 -9.441 1.00 93.75 74 SER A C 1
ATOM 597 O O . SER A 1 74 ? 11.832 -1.873 -8.442 1.00 93.75 74 SER A O 1
ATOM 599 N N . PHE A 1 75 ? 12.570 0.048 -9.375 1.00 94.25 75 PHE A N 1
ATOM 600 C CA . PHE A 1 75 ? 12.836 0.772 -8.140 1.00 94.25 75 PHE A CA 1
ATOM 601 C C . PHE A 1 75 ? 11.842 1.910 -7.925 1.00 94.25 75 PHE A C 1
ATOM 603 O O . PHE A 1 75 ? 12.149 2.863 -7.212 1.00 94.25 75 PHE A O 1
ATOM 610 N N . THR A 1 76 ? 10.628 1.778 -8.471 1.00 95.25 76 THR A N 1
ATOM 611 C CA . THR A 1 76 ? 9.448 2.539 -8.050 1.00 95.25 76 THR A CA 1
ATOM 612 C C . THR A 1 76 ? 8.357 1.609 -7.522 1.00 95.25 76 THR A C 1
ATOM 614 O O . THR A 1 76 ? 7.985 0.619 -8.157 1.00 95.25 76 THR A O 1
ATOM 617 N N . TRP A 1 77 ? 7.877 1.870 -6.305 1.00 96.44 77 TRP A N 1
ATOM 618 C CA . TRP A 1 77 ? 6.970 0.963 -5.601 1.00 96.44 77 TRP A CA 1
ATOM 619 C C . TRP A 1 77 ? 6.104 1.652 -4.551 1.00 96.44 77 TRP A C 1
ATOM 621 O O . TRP A 1 77 ? 6.433 2.717 -4.030 1.00 96.44 77 TRP A O 1
ATOM 631 N N . TRP A 1 78 ? 5.013 0.982 -4.212 1.00 95.38 78 TRP A N 1
ATOM 632 C CA . TRP A 1 78 ? 4.158 1.249 -3.074 1.00 95.38 78 TRP A CA 1
ATOM 633 C C . TRP A 1 78 ? 4.513 0.342 -1.899 1.00 95.38 78 TRP A C 1
ATOM 635 O O . TRP A 1 78 ? 4.757 -0.856 -2.076 1.00 95.38 78 TRP A O 1
ATOM 645 N N . ASP A 1 79 ? 4.482 0.904 -0.697 1.00 92.94 79 ASP A N 1
ATOM 646 C CA . ASP A 1 79 ? 4.615 0.177 0.566 1.00 92.94 79 ASP A CA 1
ATOM 647 C C . ASP A 1 79 ? 3.471 0.547 1.513 1.00 92.94 79 ASP A C 1
ATOM 649 O O . ASP A 1 79 ? 2.937 1.653 1.415 1.00 92.94 79 ASP A O 1
ATOM 653 N N . ALA A 1 80 ? 3.098 -0.359 2.414 1.00 91.75 80 ALA A N 1
ATOM 654 C CA . ALA A 1 80 ? 2.051 -0.129 3.399 1.00 91.75 80 ALA A CA 1
ATOM 655 C C . ALA A 1 80 ? 2.539 -0.491 4.804 1.00 91.75 80 ALA A C 1
ATOM 657 O O . ALA A 1 80 ? 3.073 -1.575 5.030 1.00 91.75 80 ALA A O 1
ATOM 658 N N . SER A 1 81 ? 2.314 0.404 5.763 1.00 88.19 81 SER A N 1
ATOM 659 C CA . SER A 1 81 ? 2.693 0.219 7.165 1.00 88.19 81 SER A CA 1
ATOM 660 C C . SER A 1 81 ? 1.541 0.567 8.103 1.00 88.19 81 SER A C 1
ATOM 662 O O . SER A 1 81 ? 0.555 1.184 7.699 1.00 88.19 81 SER A O 1
ATOM 664 N N . VAL A 1 82 ? 1.666 0.155 9.362 1.00 86.69 82 VAL A N 1
ATOM 665 C CA . VAL A 1 82 ? 0.711 0.484 10.423 1.00 86.69 82 VAL A CA 1
ATOM 666 C C . VAL A 1 82 ? 1.338 1.514 11.349 1.00 86.69 82 VAL A C 1
ATOM 668 O O . VAL A 1 82 ? 2.465 1.332 11.805 1.00 86.69 82 VAL A O 1
ATOM 671 N N . GLU A 1 83 ? 0.595 2.575 11.636 1.00 81.94 83 GLU A N 1
ATOM 672 C CA . GLU A 1 83 ? 0.892 3.506 12.719 1.00 81.94 83 GLU A CA 1
ATOM 673 C C . GLU A 1 83 ? -0.104 3.279 13.851 1.00 81.94 83 GLU A C 1
ATOM 675 O O . GLU A 1 83 ? -1.307 3.493 13.684 1.00 81.94 83 GLU A O 1
ATOM 680 N N . THR A 1 84 ? 0.399 2.849 15.007 1.00 73.69 84 THR A N 1
ATOM 681 C CA . THR A 1 84 ? -0.422 2.693 16.209 1.00 73.69 84 THR A CA 1
ATOM 682 C C . THR A 1 84 ? -0.831 4.060 16.739 1.00 73.69 84 THR A C 1
ATOM 684 O O . THR A 1 84 ? 0.012 4.947 16.895 1.00 73.69 84 THR A O 1
ATOM 687 N N . ALA A 1 85 ? -2.125 4.247 17.007 1.00 63.00 85 ALA A N 1
ATOM 688 C CA . ALA A 1 85 ? -2.602 5.471 17.641 1.00 63.00 85 ALA A CA 1
ATOM 689 C C . ALA A 1 85 ? -2.001 5.611 19.045 1.00 63.00 85 ALA A C 1
ATOM 691 O O . ALA A 1 85 ? -1.932 4.646 19.805 1.00 63.00 85 ALA A O 1
ATOM 692 N N . GLN A 1 86 ? -1.557 6.820 19.386 1.00 54.56 86 GLN A N 1
ATOM 693 C CA . GLN A 1 86 ? -1.085 7.112 20.735 1.00 54.56 86 GLN A CA 1
ATOM 694 C C . GLN A 1 86 ? -2.277 7.203 21.713 1.00 54.56 86 GLN A C 1
ATOM 696 O O . GLN A 1 86 ? -3.337 7.692 21.315 1.00 54.56 86 GLN A O 1
ATOM 701 N N . PRO A 1 87 ? -2.139 6.771 22.980 1.00 46.91 87 PRO A N 1
ATOM 702 C CA . PRO A 1 87 ? -3.221 6.803 23.973 1.00 46.91 87 PRO A CA 1
ATOM 703 C C . PRO A 1 87 ? -3.858 8.190 24.157 1.00 46.91 87 PRO A C 1
ATOM 705 O O . PRO A 1 87 ? -5.066 8.313 24.347 1.00 46.91 87 PRO A O 1
ATOM 708 N N . GLU A 1 88 ? -3.082 9.260 24.001 1.00 45.25 88 GLU A N 1
ATOM 709 C CA . GLU A 1 88 ? -3.540 10.645 24.145 1.00 45.25 88 GLU A CA 1
ATOM 710 C C . GLU A 1 88 ? -4.570 11.040 23.071 1.00 45.25 88 GLU A C 1
ATOM 712 O O . GLU A 1 88 ? -5.422 11.897 23.311 1.00 45.25 88 GLU A O 1
ATOM 717 N N . ILE A 1 89 ? -4.532 10.386 21.900 1.00 46.09 89 ILE A N 1
ATOM 718 C CA . ILE A 1 89 ? -5.552 10.528 20.852 1.00 46.09 89 ILE A CA 1
ATOM 719 C C . ILE A 1 89 ? -6.884 9.930 21.307 1.00 46.09 89 ILE A C 1
ATOM 721 O O . ILE A 1 89 ? -7.949 10.431 20.951 1.00 46.09 89 ILE A O 1
ATOM 725 N N . THR A 1 90 ? -6.826 8.838 22.064 1.00 48.25 90 THR A N 1
ATOM 726 C CA . THR A 1 90 ? -8.017 8.128 22.531 1.00 48.25 90 THR A CA 1
ATOM 727 C C . THR A 1 90 ? -8.671 8.813 23.732 1.00 48.25 90 THR A C 1
ATOM 729 O O . THR A 1 90 ? -9.881 8.711 23.904 1.00 48.25 90 THR A O 1
ATOM 732 N N . ASP A 1 91 ? -7.912 9.583 24.516 1.00 47.34 91 ASP A N 1
ATOM 733 C CA . ASP A 1 91 ? -8.419 10.231 25.733 1.00 47.34 91 ASP A CA 1
ATOM 734 C C . ASP A 1 91 ? -8.999 11.643 25.513 1.00 47.34 91 ASP A C 1
ATOM 736 O O . ASP A 1 91 ? -9.709 12.152 26.385 1.00 47.34 91 ASP A O 1
ATOM 740 N N . ASN A 1 92 ? -8.747 12.286 24.364 1.00 50.59 92 ASN A N 1
ATOM 741 C CA . ASN A 1 92 ? -9.322 13.596 24.040 1.00 50.59 92 ASN A CA 1
ATOM 742 C C . ASN A 1 92 ? -10.433 13.476 22.969 1.00 50.59 92 ASN A C 1
ATOM 744 O O . ASN A 1 92 ? -10.139 13.252 21.794 1.00 50.59 92 ASN A O 1
ATOM 748 N N . PRO A 1 93 ? -11.716 13.644 23.340 1.00 51.38 93 PRO A N 1
ATOM 749 C CA . PRO A 1 93 ? -12.856 13.404 22.453 1.00 51.38 93 PRO A CA 1
ATOM 750 C C . PRO A 1 93 ? -13.114 14.524 21.436 1.00 51.38 93 PRO A C 1
ATOM 752 O O . PRO A 1 93 ? -13.982 14.362 20.591 1.00 51.38 93 PRO A O 1
ATOM 755 N N . ASP A 1 94 ? -12.390 15.644 21.500 1.00 53.50 94 ASP A N 1
ATOM 756 C CA . ASP A 1 94 ? -12.564 16.790 20.598 1.00 53.50 94 ASP A CA 1
ATOM 757 C C . ASP A 1 94 ? -11.295 17.053 19.770 1.00 53.50 94 ASP A C 1
ATOM 759 O O . ASP A 1 94 ? -10.909 18.198 19.525 1.00 53.50 94 ASP A O 1
ATOM 763 N N . ILE A 1 95 ? -10.606 15.994 19.332 1.00 50.72 95 ILE A N 1
ATOM 764 C CA . ILE A 1 95 ? -9.473 16.161 18.418 1.00 50.72 95 ILE A CA 1
ATOM 765 C C . ILE A 1 95 ? -10.011 16.464 17.023 1.00 50.72 95 ILE A C 1
ATOM 767 O O . ILE A 1 95 ? -10.598 15.603 16.358 1.00 50.72 95 ILE A O 1
ATOM 771 N N . SER A 1 96 ? -9.755 17.688 16.563 1.00 54.28 96 SER A N 1
ATOM 772 C CA . SER A 1 96 ? -9.755 18.000 15.143 1.00 54.28 96 SER A CA 1
ATOM 773 C C . SER A 1 96 ? -8.546 17.321 14.510 1.00 54.28 96 SER A C 1
ATOM 775 O O . SER A 1 96 ? -7.393 17.695 14.724 1.00 54.28 96 SER A O 1
ATOM 777 N N . TRP A 1 97 ? -8.801 16.254 13.760 1.00 51.56 97 TRP A N 1
ATOM 778 C CA . TRP A 1 97 ? -7.732 15.561 13.060 1.00 51.56 97 TRP A CA 1
ATOM 779 C C . TRP A 1 97 ? -7.289 16.393 11.866 1.00 51.56 97 TRP A C 1
ATOM 781 O O . TRP A 1 97 ? -8.117 16.705 11.002 1.00 51.56 97 TRP A O 1
ATOM 791 N N . PRO A 1 98 ? -6.003 16.778 11.787 1.00 51.69 98 PRO A N 1
ATOM 792 C CA . PRO A 1 98 ? -5.560 17.599 10.685 1.00 51.69 98 PRO A CA 1
ATOM 793 C C . PRO A 1 98 ? -5.527 16.737 9.424 1.00 51.69 98 PRO A C 1
ATOM 795 O O . PRO A 1 98 ? -4.739 15.798 9.308 1.00 51.69 98 PRO A O 1
ATOM 798 N N . SER A 1 99 ? -6.326 17.117 8.426 1.00 50.59 99 SER A N 1
ATOM 799 C CA . SER A 1 99 ? -6.254 16.585 7.057 1.00 50.59 99 SER A CA 1
ATOM 800 C C . SER A 1 99 ? -4.844 16.649 6.452 1.00 50.59 99 SER A C 1
ATOM 802 O O . SER A 1 99 ? -4.550 15.928 5.505 1.00 50.59 99 SER A O 1
ATOM 804 N N . LEU A 1 100 ? -3.966 17.497 7.005 1.00 49.69 100 LEU A N 1
ATOM 805 C CA . LEU A 1 100 ? -2.553 17.644 6.640 1.00 49.69 100 LEU A CA 1
ATOM 806 C C . LEU A 1 100 ? -1.730 16.367 6.862 1.00 49.69 100 LEU A C 1
ATOM 808 O O . LEU A 1 100 ? -0.774 16.140 6.130 1.00 49.69 100 LEU A O 1
ATOM 812 N N . LEU A 1 101 ? -2.103 15.519 7.827 1.00 54.34 101 LEU A N 1
ATOM 813 C CA . LEU A 1 101 ? -1.398 14.256 8.085 1.00 54.34 101 LEU A CA 1
ATOM 814 C C . LEU A 1 101 ? -1.784 13.157 7.096 1.00 54.34 101 LEU A C 1
ATOM 816 O O . LEU A 1 101 ? -1.110 12.140 7.027 1.00 54.34 101 LEU A O 1
ATOM 820 N N . VAL A 1 102 ? -2.843 13.345 6.305 1.00 59.41 102 VAL A N 1
ATOM 821 C CA . VAL A 1 102 ? -3.235 12.371 5.283 1.00 59.41 102 VAL A CA 1
ATOM 822 C C . VAL A 1 102 ? -2.339 12.464 4.051 1.00 59.41 102 VAL A C 1
ATOM 824 O O . VAL A 1 102 ? -2.313 11.517 3.284 1.00 59.41 102 VAL A O 1
ATOM 827 N N . PHE A 1 103 ? -1.569 13.543 3.866 1.00 53.22 103 PHE A N 1
ATOM 828 C CA . PHE A 1 103 ? -0.654 13.704 2.736 1.00 53.22 103 PHE A CA 1
ATOM 829 C C . PHE A 1 103 ? 0.670 14.342 3.156 1.00 53.22 103 PHE A C 1
ATOM 831 O O . PHE A 1 103 ? 0.754 15.563 3.249 1.00 53.22 103 PHE A O 1
ATOM 838 N N . ALA A 1 104 ? 1.736 13.565 3.340 1.00 50.12 104 ALA A N 1
ATOM 839 C CA . ALA A 1 104 ? 3.080 14.152 3.319 1.00 50.12 104 ALA A CA 1
ATOM 840 C C . ALA A 1 104 ? 3.531 14.158 1.844 1.00 50.12 104 ALA A C 1
ATOM 842 O O . ALA A 1 104 ? 3.593 13.117 1.181 1.00 50.12 104 ALA A O 1
ATOM 843 N N . ASP A 1 105 ? 3.699 15.310 1.200 1.00 48.12 105 ASP A N 1
ATOM 844 C CA . ASP A 1 105 ? 4.388 16.522 1.650 1.00 48.12 105 ASP A CA 1
ATOM 845 C C . ASP A 1 105 ? 3.469 17.769 1.609 1.00 48.12 105 ASP A C 1
ATOM 847 O O . ASP A 1 105 ? 3.249 18.383 0.557 1.00 48.12 105 ASP A O 1
ATOM 851 N N . ALA A 1 106 ? 2.895 18.151 2.758 1.00 44.72 106 ALA A N 1
ATOM 852 C CA . ALA A 1 106 ? 2.318 19.479 2.933 1.00 44.72 106 ALA A CA 1
ATOM 853 C C . ALA A 1 106 ? 3.501 20.441 2.873 1.00 44.72 106 ALA A C 1
ATOM 855 O O . ALA A 1 106 ? 4.257 20.467 3.834 1.00 44.72 106 ALA A O 1
ATOM 856 N N . LYS A 1 107 ? 3.690 21.190 1.774 1.00 38.44 107 LYS A N 1
ATOM 857 C CA . LYS A 1 107 ? 4.874 22.035 1.441 1.00 38.44 107 LYS A CA 1
ATOM 858 C C . LYS A 1 107 ? 5.278 23.112 2.484 1.00 38.44 107 LYS A C 1
ATOM 860 O O . LYS A 1 107 ? 5.899 24.117 2.159 1.00 38.44 107 LYS A O 1
ATOM 865 N N . LYS A 1 108 ? 4.711 23.018 3.676 1.00 45.28 108 LYS A N 1
ATOM 866 C CA . LYS A 1 108 ? 4.244 24.066 4.554 1.00 45.28 108 LYS A CA 1
ATOM 867 C C . LYS A 1 108 ? 3.618 23.445 5.816 1.00 45.28 108 LYS A C 1
ATOM 869 O O . LYS A 1 108 ? 2.618 23.956 6.303 1.00 45.28 108 LYS A O 1
ATOM 874 N N . LEU A 1 109 ? 4.216 22.412 6.416 1.00 46.22 109 LEU A N 1
ATOM 875 C CA . LEU A 1 109 ? 4.094 22.309 7.883 1.00 46.22 109 LEU A CA 1
ATOM 876 C C . LEU A 1 109 ? 4.603 23.619 8.558 1.00 46.22 109 LEU A C 1
ATOM 878 O O . LEU A 1 109 ? 4.326 23.879 9.721 1.00 46.22 109 LEU A O 1
ATOM 882 N N . GLU A 1 110 ? 5.326 24.456 7.794 1.00 39.78 110 GLU A N 1
ATOM 883 C CA . GLU A 1 110 ? 6.224 25.529 8.219 1.00 39.78 110 GLU A CA 1
ATOM 884 C C . GLU A 1 110 ? 5.705 26.980 8.342 1.00 39.78 110 GLU A C 1
ATOM 886 O O . GLU A 1 110 ? 6.459 27.807 8.840 1.00 39.78 110 GLU A O 1
ATOM 891 N N . ALA A 1 111 ? 4.507 27.402 7.917 1.00 46.28 111 ALA A N 1
ATOM 892 C CA . ALA A 1 111 ? 4.261 28.866 7.860 1.00 46.28 111 ALA A CA 1
ATOM 893 C C . ALA A 1 111 ? 3.641 29.532 9.113 1.00 46.28 111 ALA A C 1
ATOM 895 O O . ALA A 1 111 ? 3.798 30.743 9.281 1.00 46.28 111 ALA A O 1
ATOM 896 N N . THR A 1 112 ? 2.929 28.818 9.988 1.00 45.78 112 THR A N 1
ATOM 897 C CA . THR A 1 112 ? 2.103 29.426 11.062 1.00 45.78 112 THR A CA 1
ATOM 898 C C . THR A 1 112 ? 1.904 28.417 12.200 1.00 45.78 112 THR A C 1
ATOM 900 O O . THR A 1 112 ? 1.320 27.369 11.958 1.00 45.78 112 THR A O 1
ATOM 903 N N . ARG A 1 113 ? 2.570 28.568 13.355 1.00 48.72 113 ARG A N 1
ATOM 904 C CA . ARG A 1 113 ? 2.260 29.427 14.528 1.00 48.72 113 ARG A CA 1
ATOM 905 C C . ARG A 1 113 ? 1.153 28.853 15.440 1.00 48.72 113 ARG A C 1
ATOM 907 O O . ARG A 1 113 ? -0.020 28.907 15.096 1.00 48.72 113 ARG A O 1
ATOM 914 N N . ASP A 1 114 ? 1.589 28.396 16.618 1.00 45.69 114 ASP A N 1
ATOM 915 C CA . ASP A 1 114 ? 0.870 28.295 17.906 1.00 45.69 114 ASP A CA 1
ATOM 916 C C . ASP A 1 114 ? -0.183 27.212 18.189 1.00 45.69 114 ASP A C 1
ATOM 918 O O . ASP A 1 114 ? -0.922 27.316 19.165 1.00 45.69 114 ASP A O 1
ATOM 922 N N . VAL A 1 115 ? -0.171 26.086 17.482 1.00 40.31 115 VAL A N 1
ATOM 923 C CA . VAL A 1 115 ? -0.731 24.840 18.040 1.00 40.31 115 VAL A CA 1
ATOM 924 C C . VAL A 1 115 ? 0.233 23.728 17.676 1.00 40.31 115 VAL A C 1
ATOM 926 O O . VAL A 1 115 ? 0.420 23.512 16.487 1.00 40.31 115 VAL A O 1
ATOM 929 N N . SER A 1 116 ? 0.877 23.068 18.649 1.00 36.78 116 SER A N 1
ATOM 930 C CA . SER A 1 116 ? 1.723 21.893 18.376 1.00 36.78 116 SER A CA 1
ATOM 931 C C . SER A 1 116 ? 0.850 20.794 17.774 1.00 36.78 116 SER A C 1
ATOM 933 O O . SER A 1 116 ? 0.096 20.164 18.522 1.00 36.78 116 SER A O 1
ATOM 935 N N . PRO A 1 117 ? 0.921 20.525 16.458 1.00 42.25 117 PRO A N 1
ATOM 936 C CA . PRO A 1 117 ? 0.374 19.293 15.924 1.00 42.25 117 PRO A CA 1
ATOM 937 C C . PRO A 1 117 ? 1.269 18.165 16.448 1.00 42.25 117 PRO A C 1
ATOM 939 O O . PRO A 1 117 ? 2.448 18.396 16.728 1.00 42.25 1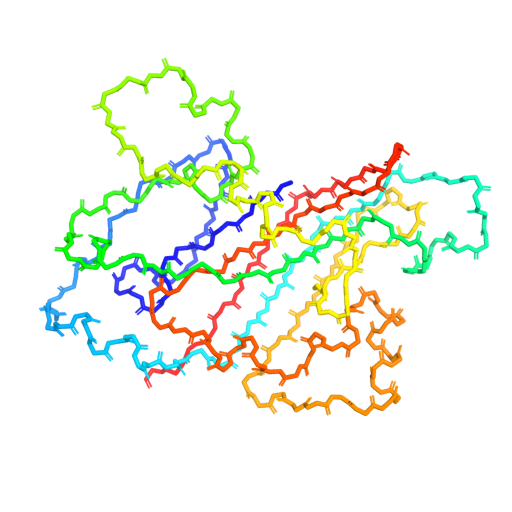17 PRO A O 1
ATOM 942 N N . VAL A 1 118 ? 0.739 16.950 16.580 1.00 41.00 118 VAL A N 1
ATOM 943 C CA . VAL A 1 118 ? 1.552 15.763 16.883 1.00 41.00 118 VAL A CA 1
ATOM 944 C C . VAL A 1 118 ? 2.713 15.714 15.879 1.00 41.00 118 VAL A C 1
ATOM 946 O O . VAL A 1 118 ? 2.502 15.510 14.683 1.00 41.00 118 VAL A O 1
ATOM 949 N N . GLN A 1 119 ? 3.927 16.013 16.351 1.00 37.34 119 GLN A N 1
ATOM 950 C CA . GLN A 1 119 ? 5.135 16.043 15.535 1.00 37.34 119 GLN A CA 1
ATOM 951 C C . GLN A 1 119 ? 5.576 14.601 15.309 1.00 37.34 119 GLN A C 1
ATOM 953 O O . GLN A 1 119 ? 6.320 14.043 16.107 1.00 37.34 119 GLN A O 1
ATOM 958 N N . PHE A 1 120 ? 5.127 13.990 14.217 1.00 42.03 120 PHE A N 1
ATOM 959 C CA . PHE A 1 120 ? 5.827 12.827 13.685 1.00 42.03 120 PHE A CA 1
ATOM 960 C C . PHE A 1 120 ? 7.106 13.353 13.041 1.00 42.03 120 PHE A C 1
ATOM 962 O O . PHE A 1 1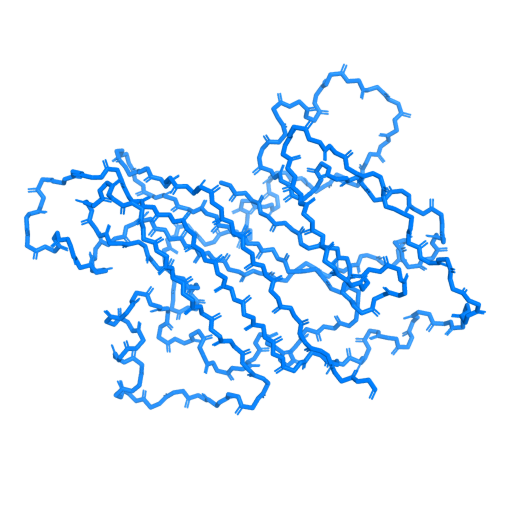20 ? 7.067 14.003 11.993 1.00 42.03 120 PHE A O 1
ATOM 969 N N . HIS A 1 121 ? 8.236 13.178 13.725 1.00 40.91 121 HIS A N 1
ATOM 970 C CA . HIS A 1 121 ? 9.518 13.649 13.221 1.00 40.91 121 HIS A CA 1
ATOM 971 C C . HIS A 1 121 ? 9.801 12.957 11.881 1.00 40.91 121 HIS A C 1
ATOM 973 O O . HIS A 1 121 ? 9.723 11.736 11.770 1.00 40.91 121 HIS A O 1
ATOM 979 N N . GLN A 1 122 ? 10.132 13.735 10.850 1.00 40.41 122 GLN A N 1
ATOM 980 C CA . GLN A 1 122 ? 10.464 13.231 9.513 1.00 40.41 122 GLN A CA 1
ATOM 981 C C . GLN A 1 122 ? 11.587 12.171 9.553 1.00 40.41 122 GLN A C 1
ATOM 983 O O . GLN A 1 122 ? 11.567 11.216 8.781 1.00 40.41 122 GLN A O 1
ATOM 988 N N . ASP A 1 123 ? 12.480 12.264 10.542 1.00 40.00 123 ASP A N 1
ATOM 989 C CA . ASP A 1 123 ? 13.509 11.264 10.847 1.00 40.00 123 ASP A CA 1
ATOM 990 C C . ASP A 1 123 ? 12.947 9.900 11.296 1.00 40.00 123 ASP A C 1
ATOM 992 O O . ASP A 1 123 ? 13.571 8.866 11.064 1.00 40.00 123 ASP A O 1
ATOM 996 N N . GLU A 1 124 ? 11.778 9.853 11.940 1.00 48.78 124 GLU A N 1
ATOM 997 C CA . GLU A 1 124 ? 11.102 8.593 12.280 1.00 48.78 124 GLU A CA 1
ATOM 998 C C . GLU A 1 124 ? 10.433 7.975 11.049 1.00 48.78 124 GLU A C 1
ATOM 1000 O O . GLU A 1 124 ? 10.546 6.770 10.828 1.00 48.78 124 GLU A O 1
ATOM 1005 N N . LEU A 1 125 ? 9.832 8.802 10.188 1.00 49.81 125 LEU A N 1
ATOM 1006 C CA . LEU A 1 125 ? 9.246 8.379 8.912 1.00 49.81 125 LEU A CA 1
ATOM 1007 C C . LEU A 1 125 ? 10.304 7.773 7.968 1.00 49.81 125 LEU A C 1
ATOM 1009 O O . LEU A 1 125 ? 10.051 6.758 7.315 1.00 49.81 125 LEU A O 1
ATOM 1013 N N . GLU A 1 126 ? 11.516 8.336 7.939 1.00 49.41 126 GLU A N 1
ATOM 1014 C CA . GLU A 1 126 ? 12.645 7.786 7.176 1.00 49.41 126 GLU A CA 1
ATOM 1015 C C . GLU A 1 126 ? 13.231 6.501 7.782 1.00 49.41 126 GLU A C 1
ATOM 1017 O O . GLU A 1 126 ? 13.715 5.649 7.036 1.00 49.41 126 GLU A O 1
ATOM 1022 N N . ARG A 1 127 ? 13.153 6.309 9.107 1.00 50.22 127 ARG A N 1
ATOM 1023 C CA . ARG A 1 127 ? 13.559 5.052 9.767 1.00 50.22 127 ARG A CA 1
ATOM 1024 C C . ARG A 1 127 ? 12.583 3.903 9.519 1.00 50.22 127 ARG A C 1
ATOM 1026 O O . ARG A 1 127 ? 13.000 2.747 9.549 1.00 50.22 127 ARG A O 1
ATOM 1033 N N . VAL A 1 128 ? 11.303 4.207 9.298 1.00 57.03 128 VAL A N 1
ATOM 1034 C CA . VAL A 1 128 ? 10.245 3.208 9.067 1.00 57.03 128 VAL A CA 1
ATOM 1035 C C . VAL A 1 128 ? 10.178 2.780 7.598 1.00 57.03 128 VAL A C 1
ATOM 1037 O O . VAL A 1 128 ? 9.812 1.642 7.304 1.00 57.03 128 VAL A O 1
ATOM 1040 N N . ARG A 1 129 ? 10.566 3.654 6.662 1.00 65.38 129 ARG A N 1
ATOM 1041 C CA . ARG A 1 129 ? 10.487 3.364 5.229 1.00 65.38 129 ARG A CA 1
ATOM 1042 C C . ARG A 1 129 ? 11.612 2.426 4.767 1.00 65.38 129 ARG A C 1
ATOM 1044 O O . ARG A 1 129 ? 12.789 2.771 4.884 1.00 65.38 129 ARG A O 1
ATOM 1051 N N . PRO A 1 130 ? 11.289 1.287 4.134 1.00 65.88 130 PRO A N 1
ATOM 1052 C CA . PRO A 1 130 ? 12.297 0.417 3.544 1.00 65.88 130 PRO A CA 1
ATOM 1053 C C . PRO A 1 130 ? 13.113 1.176 2.481 1.00 65.88 130 PRO A C 1
ATOM 1055 O O . PRO A 1 130 ? 12.526 1.764 1.570 1.00 65.88 130 PRO A O 1
ATOM 1058 N N . PRO A 1 131 ? 14.459 1.173 2.547 1.00 76.06 131 PRO A N 1
ATOM 1059 C CA . PRO A 1 131 ? 15.297 1.932 1.612 1.00 76.06 131 PRO A CA 1
ATOM 1060 C C . PRO A 1 131 ? 15.288 1.348 0.192 1.00 76.06 131 PRO A C 1
ATOM 1062 O O . PRO A 1 131 ? 15.711 2.012 -0.755 1.00 76.06 131 PRO A O 1
ATOM 1065 N N . ILE A 1 132 ? 14.827 0.105 0.058 1.00 85.12 132 ILE A N 1
ATOM 1066 C CA . ILE A 1 132 ? 14.663 -0.643 -1.184 1.00 85.12 132 ILE A CA 1
ATOM 1067 C C . ILE A 1 132 ? 13.376 -1.481 -1.110 1.00 85.12 132 ILE A C 1
ATOM 1069 O O . ILE A 1 132 ? 12.921 -1.793 -0.003 1.00 85.12 132 ILE A O 1
ATOM 1073 N N . PRO A 1 133 ? 12.812 -1.882 -2.264 1.00 85.06 133 PRO A N 1
ATOM 1074 C CA . PRO A 1 133 ? 11.728 -2.855 -2.327 1.00 85.06 133 PRO A CA 1
ATOM 1075 C C . PRO A 1 133 ? 12.049 -4.117 -1.512 1.00 85.06 133 PRO A C 1
ATOM 1077 O O . PRO A 1 133 ? 13.087 -4.741 -1.729 1.00 85.06 133 PRO A O 1
ATOM 1080 N N . ASN A 1 134 ? 11.161 -4.504 -0.596 1.00 87.56 134 ASN A N 1
ATOM 1081 C CA . ASN A 1 134 ? 11.306 -5.713 0.218 1.00 87.56 134 ASN A CA 1
ATOM 1082 C C . ASN A 1 134 ? 10.252 -6.773 -0.149 1.00 87.56 134 ASN A C 1
ATOM 1084 O O . ASN A 1 134 ? 9.307 -6.510 -0.890 1.00 87.56 134 ASN A O 1
ATOM 1088 N N . ASP A 1 135 ? 10.383 -7.973 0.409 1.00 91.31 135 ASP A N 1
ATOM 1089 C CA . ASP A 1 135 ? 9.490 -9.101 0.117 1.00 91.31 135 ASP A CA 1
ATOM 1090 C C . ASP A 1 135 ? 8.034 -8.906 0.550 1.00 91.31 135 ASP A C 1
ATOM 1092 O O . ASP A 1 135 ? 7.166 -9.662 0.124 1.00 91.31 135 ASP A O 1
ATOM 1096 N N . LYS A 1 136 ? 7.754 -7.925 1.403 1.00 91.56 136 LYS A N 1
ATOM 1097 C CA . LYS A 1 136 ? 6.421 -7.561 1.885 1.00 91.56 136 LYS A CA 1
ATOM 1098 C C . LYS A 1 136 ? 5.873 -6.286 1.244 1.00 91.56 136 LYS A C 1
ATOM 1100 O O . LYS A 1 136 ? 4.783 -5.872 1.624 1.00 91.56 136 LYS A O 1
ATOM 1105 N N . LEU A 1 137 ? 6.578 -5.691 0.274 1.00 94.44 137 LEU A N 1
ATOM 1106 C CA . LEU A 1 137 ? 6.089 -4.503 -0.428 1.00 94.44 137 LEU A CA 1
ATOM 1107 C C . LEU A 1 137 ? 4.688 -4.734 -1.003 1.00 94.44 137 LEU A C 1
ATOM 1109 O O . LEU A 1 137 ? 4.316 -5.862 -1.353 1.00 94.44 137 LEU A O 1
ATOM 1113 N N . LEU A 1 138 ? 3.941 -3.645 -1.161 1.00 96.12 138 LEU A N 1
ATOM 1114 C CA . LEU A 1 138 ? 2.573 -3.702 -1.651 1.00 96.12 138 LEU A CA 1
ATOM 1115 C C . LEU A 1 138 ? 2.528 -3.946 -3.165 1.00 96.12 138 LEU A C 1
ATOM 1117 O O . LEU A 1 138 ? 1.953 -4.941 -3.601 1.00 96.12 138 LEU A O 1
ATOM 1121 N N . GLN A 1 139 ? 3.141 -3.057 -3.957 1.00 97.81 139 GLN A N 1
ATOM 1122 C CA . GLN A 1 139 ? 3.076 -3.106 -5.423 1.00 97.81 139 GLN A CA 1
ATOM 1123 C C . GLN A 1 139 ? 4.207 -2.309 -6.088 1.00 97.81 139 GLN A C 1
ATOM 1125 O O . GLN A 1 139 ? 4.375 -1.130 -5.806 1.00 97.81 139 GLN A O 1
ATOM 1130 N N . ARG A 1 140 ? 4.941 -2.896 -7.034 1.00 97.62 140 ARG A N 1
ATOM 1131 C CA . ARG A 1 140 ? 5.874 -2.184 -7.926 1.00 97.62 140 ARG A CA 1
ATOM 1132 C C . ARG A 1 140 ? 5.154 -1.581 -9.130 1.00 97.62 140 ARG A C 1
ATOM 1134 O O . ARG A 1 140 ? 4.158 -2.134 -9.598 1.00 97.62 140 ARG A O 1
ATOM 1141 N N . ASN A 1 141 ? 5.720 -0.517 -9.693 1.00 97.69 141 ASN A N 1
ATOM 1142 C CA . ASN A 1 141 ? 5.391 -0.096 -11.054 1.00 97.69 141 ASN A CA 1
ATOM 1143 C C . ASN A 1 141 ? 6.147 -0.935 -12.088 1.00 97.69 141 ASN A C 1
ATOM 1145 O O . ASN A 1 141 ? 7.157 -1.574 -11.782 1.00 97.69 141 ASN A O 1
ATOM 1149 N N . LEU A 1 142 ? 5.675 -0.891 -13.334 1.00 97.12 142 LEU A N 1
ATOM 1150 C CA . LEU A 1 142 ? 6.418 -1.427 -14.470 1.00 97.12 142 LEU A CA 1
ATOM 1151 C C . LEU A 1 142 ? 7.667 -0.577 -14.733 1.00 97.12 142 LEU A C 1
ATOM 1153 O O . LEU A 1 142 ? 7.578 0.645 -14.811 1.00 97.12 142 LEU A O 1
ATOM 1157 N N . HIS A 1 143 ? 8.800 -1.243 -14.928 1.00 96.12 143 HIS A N 1
ATOM 1158 C CA . HIS A 1 143 ? 10.098 -0.638 -15.206 1.00 96.12 143 HIS A CA 1
ATOM 1159 C C . HIS A 1 143 ? 10.056 0.208 -16.486 1.00 96.12 143 HIS A C 1
ATOM 1161 O O . HIS A 1 143 ? 9.750 -0.317 -17.567 1.00 96.12 143 HIS A O 1
ATOM 1167 N N . ALA A 1 144 ? 10.438 1.485 -16.387 1.00 94.69 144 ALA A N 1
ATOM 1168 C CA . ALA A 1 144 ? 10.551 2.422 -17.508 1.00 94.69 144 ALA A CA 1
ATOM 1169 C C . ALA A 1 144 ? 9.291 2.512 -18.383 1.00 94.69 144 ALA A C 1
ATOM 1171 O O . ALA A 1 144 ? 9.354 2.521 -19.623 1.00 94.69 144 ALA A O 1
ATOM 1172 N N . VAL A 1 145 ? 8.133 2.588 -17.731 1.00 96.06 145 VAL A N 1
ATOM 1173 C CA . VAL A 1 145 ? 6.839 2.829 -18.373 1.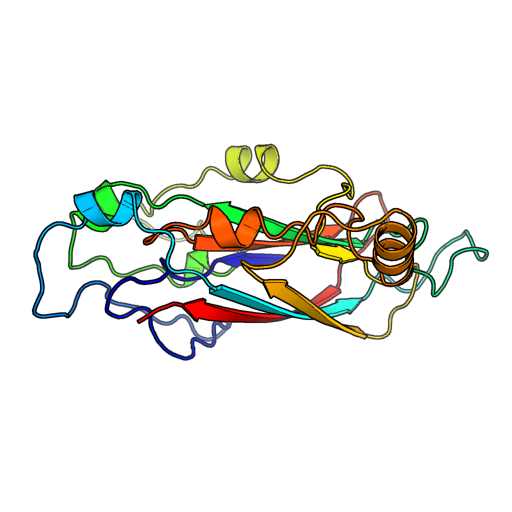00 96.06 145 VAL A CA 1
ATOM 1174 C C . VAL A 1 145 ? 6.253 4.126 -17.833 1.00 96.06 145 VAL A C 1
ATOM 1176 O O . VAL A 1 145 ? 6.005 4.213 -16.640 1.00 96.06 145 VAL A O 1
ATOM 1179 N N . SER A 1 146 ? 6.007 5.098 -18.719 1.00 95.00 146 SER A N 1
ATOM 1180 C CA . SER A 1 146 ? 5.416 6.406 -18.387 1.00 95.00 146 SER A CA 1
ATOM 1181 C C . SER A 1 146 ? 3.886 6.414 -18.399 1.00 95.00 146 SER A C 1
ATOM 1183 O O . SER A 1 146 ? 3.260 7.422 -18.092 1.00 95.00 146 SER A O 1
ATOM 1185 N N . GLU A 1 147 ? 3.261 5.316 -18.818 1.00 97.31 147 GLU A N 1
ATOM 1186 C CA . GLU A 1 147 ? 1.808 5.189 -18.819 1.00 97.31 147 GLU A CA 1
ATOM 1187 C C . GLU A 1 147 ? 1.328 4.770 -17.427 1.00 97.31 147 GLU A C 1
ATOM 1189 O O . GLU A 1 147 ? 1.715 3.707 -16.932 1.00 97.31 147 GLU A O 1
ATOM 1194 N N . THR A 1 148 ? 0.450 5.577 -16.824 1.00 97.81 148 THR A N 1
ATOM 1195 C CA . THR A 1 148 ? -0.213 5.255 -15.554 1.00 97.81 148 THR A CA 1
ATOM 1196 C C . THR A 1 148 ? -0.918 3.910 -15.632 1.00 97.81 148 THR A C 1
ATOM 1198 O O . THR A 1 148 ? -1.789 3.676 -16.472 1.00 97.81 148 THR A O 1
ATOM 1201 N N . ARG A 1 149 ? -0.556 3.020 -14.708 1.00 97.62 149 ARG A N 1
ATOM 1202 C CA . ARG A 1 149 ? -1.231 1.743 -14.500 1.00 97.62 149 ARG A CA 1
ATOM 1203 C C . ARG A 1 149 ? -2.102 1.819 -13.259 1.00 97.62 149 ARG A C 1
ATOM 1205 O O . ARG A 1 149 ? -1.778 2.509 -12.298 1.00 97.62 149 ARG A O 1
ATOM 1212 N N . HIS A 1 150 ? -3.216 1.100 -13.322 1.00 98.06 150 HIS A N 1
ATOM 1213 C CA . HIS A 1 150 ? -4.081 0.862 -12.182 1.00 98.06 150 HIS A CA 1
ATOM 1214 C C . HIS A 1 150 ? -3.799 -0.537 -11.636 1.00 98.06 150 HIS A C 1
ATOM 1216 O O . HIS A 1 150 ? -3.982 -1.527 -12.348 1.00 98.06 150 HIS A O 1
ATOM 1222 N N . HIS A 1 151 ? -3.374 -0.610 -10.379 1.00 98.38 151 HIS A N 1
ATOM 1223 C CA . HIS A 1 151 ? -3.188 -1.858 -9.650 1.00 98.38 151 HIS A CA 1
ATOM 1224 C C . HIS A 1 151 ? -4.228 -1.984 -8.548 1.00 98.38 151 HIS A C 1
ATOM 1226 O O . HIS A 1 151 ? -4.478 -1.033 -7.808 1.00 98.38 151 HIS A O 1
ATOM 1232 N N . THR A 1 152 ? -4.791 -3.181 -8.412 1.00 98.25 152 THR A N 1
ATOM 1233 C CA . THR A 1 152 ? -5.677 -3.538 -7.305 1.00 98.25 152 THR A CA 1
ATOM 1234 C C . THR A 1 152 ? -5.017 -4.638 -6.488 1.00 98.25 152 THR A C 1
ATOM 1236 O O . THR A 1 152 ? -4.733 -5.716 -7.010 1.00 98.25 152 THR A O 1
ATOM 1239 N N . VAL A 1 153 ? -4.767 -4.365 -5.209 1.00 98.12 153 VAL A N 1
ATOM 1240 C CA . VAL A 1 153 ? -4.188 -5.324 -4.267 1.00 98.12 153 VAL A CA 1
ATOM 1241 C C . VAL A 1 153 ? -5.177 -5.581 -3.145 1.00 98.12 153 VAL A C 1
ATOM 1243 O O . VAL A 1 153 ? -5.589 -4.659 -2.448 1.00 98.12 153 VAL A O 1
ATOM 1246 N N . GLU A 1 154 ? -5.542 -6.844 -2.962 1.00 97.81 154 GLU A N 1
ATOM 1247 C CA . GLU A 1 154 ? -6.417 -7.285 -1.881 1.00 97.81 154 GLU A CA 1
ATOM 1248 C C . GLU A 1 154 ? -5.621 -8.088 -0.854 1.00 97.81 154 GLU A C 1
ATOM 1250 O O . GLU A 1 154 ? -4.865 -8.993 -1.221 1.00 97.81 154 GLU A O 1
ATOM 1255 N N . TRP A 1 155 ? -5.806 -7.737 0.420 1.00 97.56 155 TRP A N 1
ATOM 1256 C CA . TRP A 1 155 ? -5.343 -8.489 1.584 1.00 97.56 155 TRP A CA 1
ATOM 1257 C C . TRP A 1 155 ? -6.537 -8.897 2.437 1.00 97.56 155 TRP A C 1
ATOM 1259 O O . TRP A 1 155 ? -7.426 -8.083 2.708 1.00 97.56 155 TRP A O 1
ATOM 1269 N N . SER A 1 156 ? -6.531 -10.135 2.917 1.00 97.19 156 SER A N 1
ATOM 1270 C CA . SER A 1 156 ? -7.599 -10.709 3.728 1.00 97.19 156 SER A CA 1
ATOM 1271 C C . SER A 1 156 ? -7.073 -11.325 5.020 1.00 97.19 156 SER A C 1
ATOM 1273 O O . SER A 1 156 ? -5.957 -11.835 5.101 1.00 97.19 156 SER A O 1
ATOM 1275 N N . TYR A 1 157 ? -7.900 -11.318 6.066 1.00 96.81 157 TYR A N 1
ATOM 1276 C CA . TYR A 1 157 ? -7.547 -11.926 7.352 1.00 96.81 157 TYR A CA 1
ATOM 1277 C C . TYR A 1 157 ? -7.412 -13.456 7.274 1.00 96.81 157 TYR A C 1
ATOM 1279 O O . TYR A 1 157 ? -6.724 -14.048 8.111 1.00 96.81 157 TYR A O 1
ATOM 1287 N N . VAL A 1 158 ? -8.057 -14.082 6.280 1.00 96.81 158 VAL A N 1
ATOM 1288 C CA . VAL A 1 158 ? -7.984 -15.529 6.016 1.00 96.81 158 VAL A CA 1
ATOM 1289 C C . VAL A 1 158 ? -6.814 -15.924 5.119 1.00 96.81 158 VAL A C 1
ATOM 1291 O O . VAL A 1 158 ? -6.613 -17.117 4.908 1.00 96.81 158 VAL A O 1
ATOM 1294 N N . ASP A 1 159 ? -6.040 -14.959 4.614 1.00 96.00 159 ASP A N 1
ATOM 1295 C CA . ASP A 1 159 ? -4.854 -15.264 3.820 1.00 96.00 159 ASP A CA 1
ATOM 1296 C C . ASP A 1 159 ? -3.861 -16.076 4.662 1.00 96.00 159 ASP A C 1
ATOM 1298 O O . ASP A 1 159 ? -3.619 -15.788 5.843 1.00 96.00 159 ASP A O 1
ATOM 1302 N N . ALA A 1 160 ? -3.290 -17.102 4.043 1.00 94.12 160 ALA A N 1
ATOM 1303 C CA . ALA A 1 160 ? -2.249 -17.942 4.614 1.00 94.12 160 ALA A CA 1
ATOM 1304 C C . ALA A 1 160 ? -0.934 -17.715 3.865 1.00 94.12 160 ALA A C 1
ATOM 1306 O O . ALA A 1 160 ? -0.910 -17.111 2.796 1.00 94.12 160 ALA A O 1
ATOM 1307 N N . ALA A 1 161 ? 0.174 -18.206 4.421 1.00 92.06 161 ALA A N 1
ATOM 1308 C CA . ALA A 1 161 ? 1.458 -18.139 3.735 1.00 92.06 161 ALA A CA 1
ATOM 1309 C C . ALA A 1 161 ? 1.358 -18.783 2.338 1.00 92.06 161 ALA A C 1
ATOM 1311 O O . ALA A 1 161 ? 0.958 -19.941 2.211 1.00 92.06 161 ALA A O 1
ATOM 1312 N N . ALA A 1 162 ? 1.723 -18.014 1.313 1.00 90.81 162 ALA A N 1
ATOM 1313 C CA . ALA A 1 162 ? 1.658 -18.422 -0.085 1.00 90.81 162 ALA A CA 1
ATOM 1314 C C . ALA A 1 162 ? 2.615 -19.591 -0.388 1.00 90.81 162 ALA A C 1
ATOM 1316 O O . ALA A 1 162 ? 3.729 -19.640 0.153 1.00 90.81 162 ALA A O 1
ATOM 1317 N N . SER A 1 163 ? 2.209 -20.503 -1.283 1.00 94.44 163 SER A N 1
ATOM 1318 C CA . SER A 1 163 ? 3.102 -21.543 -1.817 1.00 94.44 163 SER A CA 1
ATOM 1319 C C . SER A 1 163 ? 4.250 -20.922 -2.626 1.00 94.44 163 SER A C 1
ATOM 1321 O O . SER A 1 163 ? 4.230 -19.731 -2.935 1.00 94.44 163 SER A O 1
ATOM 1323 N N . ALA A 1 164 ? 5.263 -21.706 -3.002 1.00 94.25 164 ALA A N 1
ATOM 1324 C CA . ALA A 1 164 ? 6.351 -21.197 -3.843 1.00 94.25 164 ALA A CA 1
ATOM 1325 C C . ALA A 1 164 ? 5.845 -20.707 -5.216 1.00 94.25 164 ALA A C 1
ATOM 1327 O O . ALA A 1 164 ? 6.312 -19.689 -5.727 1.00 94.25 164 ALA A O 1
ATOM 1328 N N . GLU A 1 165 ? 4.866 -21.405 -5.791 1.00 95.00 165 GLU A N 1
ATOM 1329 C CA . GLU A 1 165 ? 4.218 -21.032 -7.049 1.00 95.00 165 GLU A CA 1
ATOM 1330 C C . GLU A 1 165 ? 3.439 -19.718 -6.907 1.00 95.00 165 GLU A C 1
ATOM 1332 O O . GLU A 1 165 ? 3.598 -18.818 -7.734 1.00 95.00 165 GLU A O 1
ATOM 1337 N N . ASP A 1 166 ? 2.662 -19.570 -5.832 1.00 94.31 166 ASP A N 1
ATOM 1338 C CA . ASP A 1 166 ? 1.898 -18.350 -5.553 1.00 94.31 166 ASP A CA 1
ATOM 1339 C C . ASP A 1 166 ? 2.821 -17.158 -5.269 1.00 94.31 166 ASP A C 1
ATOM 1341 O O . ASP A 1 166 ? 2.586 -16.051 -5.752 1.00 94.31 166 ASP A O 1
ATOM 1345 N N . GLN A 1 167 ? 3.921 -17.379 -4.544 1.00 95.56 167 GLN A N 1
ATOM 1346 C CA . GLN A 1 167 ? 4.963 -16.373 -4.318 1.00 95.56 167 GLN A CA 1
ATOM 1347 C C . GLN A 1 167 ? 5.559 -15.870 -5.636 1.00 95.56 167 GLN A C 1
ATOM 1349 O O . GLN A 1 167 ? 5.746 -14.664 -5.812 1.00 95.56 167 GLN A O 1
ATOM 1354 N N . HIS A 1 168 ? 5.820 -16.777 -6.580 1.00 95.38 168 HIS A N 1
ATOM 1355 C CA . HIS A 1 168 ? 6.315 -16.411 -7.902 1.00 95.38 168 HIS A CA 1
ATOM 1356 C C . HIS A 1 168 ? 5.258 -15.661 -8.726 1.00 95.38 168 HIS A C 1
ATOM 1358 O O . HIS A 1 168 ? 5.579 -14.699 -9.426 1.00 95.38 168 HIS A O 1
ATOM 1364 N N . ALA A 1 169 ? 3.984 -16.050 -8.623 1.00 95.81 169 ALA A N 1
ATOM 1365 C CA . ALA A 1 169 ? 2.882 -15.338 -9.267 1.00 95.81 169 ALA A CA 1
ATOM 1366 C C . ALA A 1 169 ? 2.726 -13.904 -8.728 1.00 95.81 169 ALA A C 1
ATOM 1368 O O . ALA A 1 169 ? 2.552 -12.976 -9.520 1.00 95.81 169 ALA A O 1
ATOM 1369 N N . LEU A 1 170 ? 2.858 -13.712 -7.410 1.00 96.50 170 LEU A N 1
ATOM 1370 C CA . LEU A 1 170 ? 2.863 -12.394 -6.766 1.00 96.50 170 LEU A CA 1
ATOM 1371 C C . LEU A 1 170 ? 4.010 -11.521 -7.285 1.00 96.50 170 LEU A C 1
ATOM 1373 O O . LEU A 1 170 ? 3.796 -10.375 -7.674 1.00 96.50 170 LEU A O 1
ATOM 1377 N N . GLU A 1 171 ? 5.224 -12.062 -7.349 1.00 95.31 171 GLU A N 1
ATOM 1378 C CA . GLU A 1 171 ? 6.379 -11.319 -7.856 1.00 95.31 171 GLU A CA 1
ATOM 1379 C C . GLU A 1 171 ? 6.211 -10.928 -9.333 1.00 95.31 171 GLU A C 1
ATOM 1381 O O . GLU A 1 171 ? 6.480 -9.786 -9.713 1.00 95.31 171 GLU A O 1
ATOM 1386 N N . ASN A 1 172 ? 5.679 -11.835 -10.158 1.00 95.38 172 ASN A N 1
ATOM 1387 C CA . ASN A 1 172 ? 5.414 -11.580 -11.575 1.00 95.38 172 ASN A CA 1
ATOM 1388 C C . ASN A 1 172 ? 4.332 -10.517 -11.816 1.00 95.38 172 ASN A C 1
ATOM 1390 O O . ASN A 1 172 ? 4.315 -9.915 -12.891 1.00 95.38 172 ASN A O 1
ATOM 1394 N N . CYS A 1 173 ? 3.455 -10.250 -10.843 1.00 96.06 173 CYS A N 1
ATOM 1395 C CA . CYS A 1 173 ? 2.515 -9.126 -10.888 1.00 96.06 173 CYS A CA 1
ATOM 1396 C C . CYS A 1 173 ? 2.999 -7.888 -10.112 1.00 96.06 173 CYS A C 1
ATOM 1398 O O . CYS A 1 173 ? 2.257 -6.917 -9.967 1.00 96.06 173 CYS A O 1
ATOM 1400 N N . GLY A 1 174 ? 4.258 -7.888 -9.661 1.00 96.50 174 GLY A N 1
ATOM 1401 C CA . GLY A 1 174 ? 4.906 -6.752 -9.011 1.00 96.50 174 GLY A CA 1
ATOM 1402 C C . GLY A 1 174 ? 4.649 -6.647 -7.513 1.00 96.50 174 GLY A C 1
ATOM 1403 O O . GLY A 1 174 ? 5.045 -5.651 -6.913 1.00 96.50 174 GLY A O 1
ATOM 1404 N N . ARG A 1 175 ? 4.028 -7.648 -6.889 1.00 96.81 175 ARG A N 1
ATOM 1405 C CA . ARG A 1 175 ? 3.802 -7.696 -5.442 1.00 96.81 175 ARG A CA 1
ATOM 1406 C C . ARG A 1 175 ? 4.995 -8.302 -4.705 1.00 96.81 175 ARG A C 1
ATOM 1408 O O . ARG A 1 175 ? 5.784 -9.058 -5.269 1.00 96.81 175 ARG A O 1
ATOM 1415 N N . GLY A 1 176 ? 5.118 -7.999 -3.415 1.00 95.81 176 GLY A N 1
ATOM 1416 C CA . GLY A 1 176 ? 6.058 -8.698 -2.546 1.00 95.81 176 GLY A CA 1
ATOM 1417 C C . GLY A 1 176 ? 5.651 -10.164 -2.364 1.00 95.81 176 GLY A C 1
ATOM 1418 O O . GLY A 1 176 ? 4.486 -10.449 -2.071 1.00 95.81 176 GLY A O 1
ATOM 1419 N N . ARG A 1 177 ? 6.600 -11.096 -2.497 1.00 95.19 177 ARG A N 1
ATOM 1420 C CA . ARG A 1 177 ? 6.354 -12.544 -2.370 1.00 95.19 177 ARG A CA 1
ATOM 1421 C C . ARG A 1 177 ? 5.745 -12.946 -1.018 1.00 95.19 177 ARG A C 1
ATOM 1423 O O . ARG A 1 177 ? 4.951 -13.870 -0.947 1.00 95.19 177 ARG A O 1
ATOM 1430 N N . LEU A 1 178 ? 6.060 -12.216 0.051 1.00 94.06 178 LEU A N 1
ATOM 1431 C CA . LEU A 1 178 ? 5.549 -12.432 1.410 1.00 94.06 178 LEU A CA 1
ATOM 1432 C C . LEU A 1 178 ? 4.452 -11.425 1.804 1.00 94.06 178 LEU A C 1
ATOM 1434 O O . LEU A 1 178 ? 4.138 -11.296 2.984 1.00 94.06 178 LEU A O 1
ATOM 1438 N N . SER A 1 179 ? 3.887 -10.680 0.846 1.00 93.50 179 SER A N 1
ATOM 1439 C CA . SER A 1 179 ? 2.904 -9.617 1.126 1.00 93.50 179 SER A CA 1
ATOM 1440 C C . SER A 1 179 ? 1.478 -10.126 1.377 1.00 93.50 179 SER A C 1
ATOM 1442 O O . SER A 1 179 ? 0.652 -9.383 1.890 1.00 93.50 179 SER A O 1
ATOM 1444 N N . ALA A 1 180 ? 1.163 -11.368 0.997 1.00 92.25 180 ALA A N 1
ATOM 1445 C CA . ALA A 1 180 ? -0.190 -11.935 1.033 1.00 92.25 180 ALA A CA 1
ATOM 1446 C C . ALA A 1 180 ? -0.349 -13.024 2.109 1.00 92.25 180 ALA A C 1
ATOM 1448 O O . ALA A 1 180 ? -0.948 -14.059 1.856 1.00 92.25 180 ALA A O 1
ATOM 1449 N N . ASP A 1 181 ? 0.239 -12.833 3.294 1.00 94.62 181 ASP A N 1
ATOM 1450 C CA . ASP A 1 181 ? 0.201 -13.823 4.386 1.00 94.62 181 ASP A CA 1
ATOM 1451 C C . ASP A 1 181 ? -0.916 -13.569 5.417 1.00 94.62 181 ASP A C 1
ATOM 1453 O O . ASP A 1 181 ? -1.028 -14.294 6.408 1.00 94.62 181 ASP A O 1
ATOM 1457 N N . GLY A 1 182 ? -1.700 -12.502 5.229 1.00 95.06 182 GLY A N 1
ATOM 1458 C CA . GLY A 1 182 ? -2.784 -12.059 6.110 1.00 95.06 182 GLY A CA 1
ATOM 1459 C C . GLY A 1 182 ? -2.343 -11.481 7.457 1.00 95.06 182 GLY A C 1
ATOM 1460 O O . GLY A 1 182 ? -3.185 -11.020 8.231 1.00 95.06 182 GLY A O 1
ATOM 1461 N N . SER A 1 183 ? -1.042 -11.468 7.763 1.00 94.69 183 SER A N 1
ATOM 1462 C CA . SER A 1 183 ? -0.524 -10.963 9.039 1.00 94.69 183 SER A CA 1
ATOM 1463 C C . SER A 1 183 ? -0.799 -9.473 9.215 1.00 94.69 183 SER A C 1
ATOM 1465 O O . SER A 1 183 ? -1.174 -9.055 10.306 1.00 94.69 183 SER A O 1
ATOM 1467 N N . PHE A 1 184 ? -0.701 -8.686 8.139 1.00 94.88 184 PHE A N 1
ATOM 1468 C CA . PHE A 1 184 ? -1.011 -7.257 8.168 1.00 94.88 184 PHE A CA 1
ATOM 1469 C C . PHE A 1 184 ? -2.456 -7.005 8.621 1.00 94.88 184 PHE A C 1
ATOM 1471 O O . PHE A 1 184 ? -2.694 -6.223 9.536 1.00 94.88 184 PHE A O 1
ATOM 1478 N N . VAL A 1 185 ? -3.419 -7.724 8.033 1.00 96.38 185 VAL A N 1
ATOM 1479 C CA . VAL A 1 185 ? -4.851 -7.577 8.342 1.00 96.38 185 VAL A CA 1
ATOM 1480 C C . VAL A 1 185 ? -5.167 -8.079 9.750 1.00 96.38 185 VAL A C 1
ATOM 1482 O O . VAL A 1 185 ? -5.879 -7.411 10.495 1.00 96.38 185 VAL A O 1
ATOM 1485 N N . ARG A 1 186 ? -4.629 -9.243 10.139 1.00 94.88 186 ARG A N 1
ATOM 1486 C CA . ARG A 1 186 ? -4.892 -9.844 11.457 1.00 94.88 186 ARG A CA 1
ATOM 1487 C C . ARG A 1 186 ? -4.303 -9.046 12.614 1.00 94.88 186 ARG A C 1
ATOM 1489 O O . ARG A 1 186 ? -4.861 -9.088 13.702 1.00 94.88 186 ARG A O 1
ATOM 1496 N N . ASN A 1 187 ? -3.189 -8.353 12.393 1.00 92.19 187 ASN A N 1
ATOM 1497 C CA . ASN A 1 187 ? -2.517 -7.588 13.440 1.00 92.19 187 ASN A CA 1
ATOM 1498 C C . ASN A 1 187 ? -3.048 -6.158 13.578 1.00 92.19 187 ASN A C 1
ATOM 1500 O O . ASN A 1 187 ? -2.746 -5.525 14.586 1.00 92.19 187 ASN A O 1
ATOM 1504 N N . LEU A 1 188 ? -3.847 -5.673 12.622 1.00 90.88 188 LEU A N 1
ATOM 1505 C CA . LEU A 1 188 ? -4.428 -4.335 12.669 1.00 90.88 188 LEU A CA 1
ATOM 1506 C C . LEU A 1 188 ? -5.428 -4.228 13.824 1.00 90.88 188 LEU A C 1
ATOM 1508 O O . LEU A 1 188 ? -6.369 -5.025 13.918 1.00 90.88 188 LEU A O 1
ATOM 1512 N N . LYS A 1 189 ? -5.203 -3.262 14.709 1.00 87.44 189 LYS A N 1
ATOM 1513 C CA . LYS A 1 189 ? -6.028 -2.995 15.886 1.00 87.44 189 LYS A CA 1
ATOM 1514 C C . LYS A 1 189 ? -7.013 -1.871 15.621 1.00 87.44 189 LYS A C 1
ATOM 1516 O O . LYS A 1 189 ? -6.897 -1.117 14.657 1.00 87.44 189 LYS A O 1
ATOM 1521 N N . VAL A 1 190 ? -7.992 -1.748 16.504 1.00 84.12 190 VAL A N 1
ATOM 1522 C CA . VAL A 1 190 ? -8.813 -0.538 16.571 1.00 84.12 190 VAL A CA 1
ATOM 1523 C C . VAL A 1 190 ? -7.924 0.664 16.903 1.00 84.12 190 VAL A C 1
ATOM 1525 O O . VAL A 1 190 ? -7.011 0.556 17.714 1.00 84.12 190 VAL A O 1
ATOM 1528 N N . GLY A 1 191 ? -8.173 1.799 16.253 1.00 78.69 191 GLY A N 1
ATOM 1529 C CA . GLY A 1 191 ? -7.391 3.027 16.394 1.00 78.69 191 GLY A CA 1
ATOM 1530 C C . GLY A 1 191 ? -6.151 3.092 15.501 1.00 78.69 191 GLY A C 1
ATOM 1531 O O . GLY A 1 191 ? -5.741 4.195 15.135 1.00 78.69 191 GLY A O 1
ATOM 1532 N N . ASP A 1 192 ? -5.591 1.953 15.080 1.00 84.31 192 ASP A N 1
ATOM 1533 C CA . ASP A 1 192 ? -4.464 1.928 14.144 1.00 84.31 192 ASP A CA 1
ATOM 1534 C C . ASP A 1 192 ? -4.799 2.690 12.856 1.00 84.31 192 ASP A C 1
ATOM 1536 O O . ASP A 1 192 ? -5.944 2.744 12.402 1.00 84.31 192 ASP A O 1
ATOM 1540 N N . CYS A 1 193 ? -3.776 3.271 12.242 1.00 86.12 193 CYS A N 1
ATOM 1541 C CA . CYS A 1 193 ? -3.871 3.923 10.946 1.00 86.12 193 CYS A CA 1
ATOM 1542 C C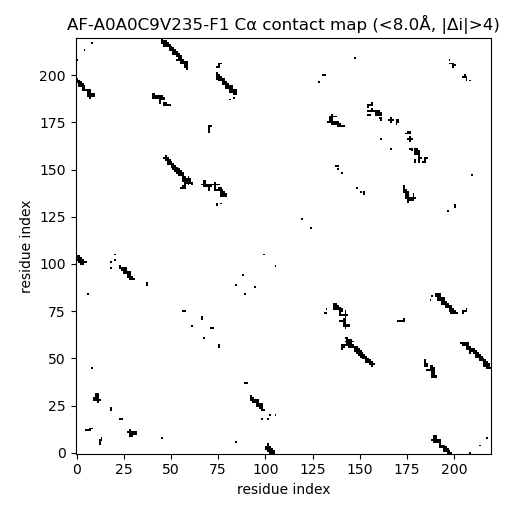 . CYS A 1 193 ? -3.051 3.143 9.921 1.00 86.12 193 CYS A C 1
ATOM 1544 O O . CYS A 1 193 ? -1.942 2.692 10.212 1.00 86.12 193 CYS A O 1
ATOM 1546 N N . ILE A 1 194 ? -3.577 3.009 8.704 1.00 89.88 194 ILE A N 1
ATOM 1547 C CA . ILE A 1 194 ? -2.809 2.479 7.579 1.00 89.88 194 ILE A CA 1
ATOM 1548 C C . ILE A 1 194 ? -2.099 3.642 6.906 1.00 89.88 194 ILE A C 1
ATOM 1550 O O . ILE A 1 194 ? -2.707 4.661 6.570 1.00 89.88 194 ILE A O 1
ATOM 1554 N N . VAL A 1 195 ? -0.811 3.451 6.675 1.00 87.31 195 VAL A N 1
ATOM 1555 C CA . VAL A 1 195 ? 0.046 4.374 5.952 1.00 87.31 195 VAL A CA 1
ATOM 1556 C C . VAL A 1 195 ? 0.445 3.743 4.634 1.00 87.31 195 VAL A C 1
ATOM 1558 O O . VAL A 1 195 ? 0.791 2.567 4.587 1.00 87.31 195 VAL A O 1
ATOM 1561 N N . LEU A 1 196 ? 0.429 4.536 3.573 1.00 88.62 196 LEU A N 1
ATOM 1562 C CA . LEU A 1 196 ? 0.793 4.151 2.225 1.00 88.62 196 LEU A CA 1
ATOM 1563 C C . LEU A 1 196 ? 1.911 5.061 1.707 1.00 88.62 196 LEU A C 1
ATOM 1565 O O . LEU A 1 196 ? 1.804 6.288 1.728 1.00 88.62 196 LEU A O 1
ATOM 1569 N N . TRP A 1 197 ? 2.971 4.450 1.193 1.00 87.69 197 TRP A N 1
ATOM 1570 C CA . TRP A 1 197 ? 4.186 5.122 0.749 1.00 87.69 197 TRP A CA 1
ATOM 1571 C C . TRP A 1 197 ? 4.396 4.923 -0.740 1.00 87.69 197 TRP A C 1
ATOM 1573 O O . TRP A 1 197 ? 4.604 3.799 -1.177 1.00 87.69 197 TRP A O 1
ATOM 1583 N N . ALA A 1 198 ? 4.434 6.004 -1.511 1.00 90.19 198 ALA A N 1
ATOM 1584 C CA . ALA A 1 198 ? 4.869 5.973 -2.903 1.00 90.19 198 ALA A CA 1
ATOM 1585 C C . ALA A 1 198 ? 6.372 6.264 -2.967 1.00 90.19 198 ALA A C 1
ATOM 1587 O O . ALA A 1 198 ? 6.827 7.327 -2.521 1.00 90.19 198 ALA A O 1
ATOM 1588 N N . SER A 1 199 ? 7.142 5.324 -3.510 1.00 90.50 199 SER A N 1
ATOM 1589 C CA . SER A 1 199 ? 8.597 5.298 -3.418 1.00 90.50 199 SER A CA 1
ATOM 1590 C C . SER A 1 199 ? 9.313 5.165 -4.740 1.00 90.50 199 SER A C 1
ATOM 1592 O O . SER A 1 199 ? 8.835 4.490 -5.637 1.00 90.50 199 SER A O 1
ATOM 1594 N N . ALA A 1 200 ? 10.470 5.822 -4.818 1.00 92.38 200 ALA A N 1
ATOM 1595 C CA . ALA A 1 200 ? 11.442 5.729 -5.892 1.00 92.38 200 ALA A CA 1
ATOM 1596 C C . ALA A 1 200 ? 12.836 5.629 -5.266 1.00 92.38 200 ALA A C 1
ATOM 1598 O O . ALA A 1 200 ? 13.105 6.295 -4.258 1.00 92.38 200 ALA A O 1
ATOM 1599 N N . ARG A 1 201 ? 13.727 4.821 -5.841 1.00 89.50 201 ARG A N 1
ATOM 1600 C CA . ARG A 1 201 ? 15.116 4.707 -5.389 1.00 89.50 201 ARG A CA 1
ATOM 1601 C C . ARG A 1 201 ? 16.077 4.811 -6.563 1.00 89.50 201 ARG A C 1
ATOM 1603 O O . ARG A 1 201 ? 15.829 4.226 -7.603 1.00 89.50 201 ARG A O 1
ATOM 1610 N N . PHE A 1 202 ? 17.207 5.474 -6.302 1.00 88.69 202 PHE A N 1
ATOM 1611 C CA . PHE A 1 202 ? 18.312 5.782 -7.219 1.00 88.69 202 PHE A CA 1
ATOM 1612 C C . PHE A 1 202 ? 18.085 7.007 -8.120 1.00 88.69 202 PHE A C 1
ATOM 1614 O O . PHE A 1 202 ? 16.944 7.364 -8.409 1.00 88.69 202 PHE A O 1
ATOM 1621 N N . PRO A 1 203 ? 19.168 7.687 -8.549 1.00 87.50 203 PRO A N 1
ATOM 1622 C CA . PRO A 1 203 ? 19.061 8.829 -9.452 1.00 87.50 203 PRO A CA 1
ATOM 1623 C C . PRO A 1 203 ? 18.325 8.471 -10.748 1.00 87.50 203 PRO A C 1
ATOM 1625 O O . PRO A 1 203 ? 18.600 7.435 -11.350 1.00 87.50 203 PRO A O 1
ATOM 1628 N N . GLY A 1 204 ? 17.413 9.344 -11.177 1.00 86.88 204 GLY A N 1
ATOM 1629 C CA . GLY A 1 204 ? 16.623 9.168 -12.399 1.00 86.88 204 GLY A CA 1
ATOM 1630 C C . GLY A 1 204 ? 15.388 8.274 -12.253 1.00 86.88 204 GLY A C 1
ATOM 1631 O O . GLY A 1 204 ? 14.596 8.209 -13.185 1.00 86.88 204 GLY A O 1
ATOM 1632 N N . TRP A 1 205 ? 15.187 7.608 -11.112 1.00 91.81 205 TRP A N 1
ATOM 1633 C CA . TRP A 1 205 ? 13.927 6.926 -10.815 1.00 91.81 205 TRP A CA 1
ATOM 1634 C C . TRP A 1 205 ? 12.920 7.902 -10.227 1.00 91.81 205 TRP A C 1
ATOM 1636 O O . TRP A 1 205 ? 13.214 8.593 -9.250 1.00 91.81 205 TRP A O 1
ATOM 1646 N N . GLU A 1 206 ? 11.719 7.922 -10.798 1.00 93.75 206 GLU A N 1
ATOM 1647 C CA . GLU A 1 206 ? 10.660 8.846 -10.402 1.00 93.75 206 GLU A CA 1
ATOM 1648 C C . GLU A 1 206 ? 9.337 8.104 -10.242 1.00 93.75 206 GLU A C 1
ATOM 1650 O O . GLU A 1 206 ? 8.859 7.428 -11.149 1.00 93.75 206 GLU A O 1
ATOM 1655 N N . MET A 1 207 ? 8.750 8.234 -9.052 1.00 92.50 207 MET A N 1
ATOM 1656 C CA . MET A 1 207 ? 7.443 7.678 -8.729 1.00 92.50 207 MET A CA 1
ATOM 1657 C C . MET A 1 207 ? 6.369 8.723 -9.007 1.00 92.50 207 MET A C 1
ATOM 1659 O O . MET A 1 207 ? 6.196 9.658 -8.218 1.00 92.50 207 MET A O 1
ATOM 1663 N N . HIS A 1 208 ? 5.605 8.528 -10.076 1.00 94.19 208 HIS A N 1
ATOM 1664 C CA . HIS A 1 208 ? 4.439 9.351 -10.373 1.00 94.19 208 HIS A CA 1
ATOM 1665 C C . HIS A 1 208 ? 3.193 8.665 -9.820 1.00 94.19 208 HIS A C 1
ATOM 1667 O O . HIS A 1 208 ? 2.680 7.718 -10.408 1.00 94.19 208 HIS A O 1
ATOM 1673 N N . ALA A 1 209 ? 2.725 9.122 -8.660 1.00 92.12 209 ALA A N 1
ATOM 1674 C CA . ALA A 1 209 ? 1.479 8.671 -8.050 1.00 92.12 209 ALA A CA 1
ATOM 1675 C C . ALA A 1 209 ? 0.368 9.688 -8.328 1.00 92.12 209 ALA A C 1
ATOM 1677 O O . ALA A 1 209 ? 0.427 10.812 -7.833 1.00 92.12 209 ALA A O 1
ATOM 1678 N 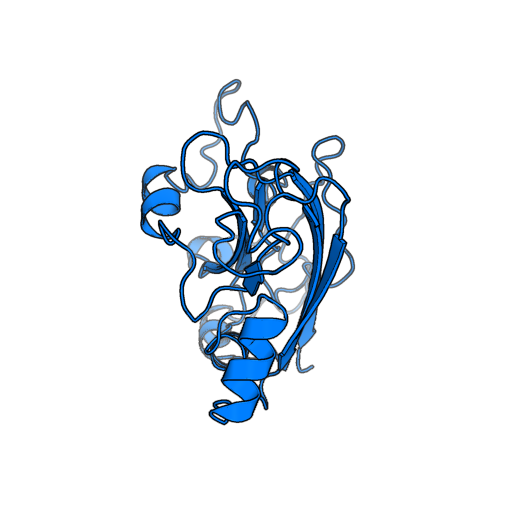N . GLU A 1 210 ? -0.641 9.296 -9.104 1.00 91.12 210 GLU A N 1
ATOM 1679 C CA . GLU A 1 210 ? -1.775 10.166 -9.437 1.00 91.12 210 GLU A CA 1
ATOM 1680 C C . GLU A 1 210 ? -2.887 10.073 -8.392 1.00 91.12 210 GLU A C 1
ATOM 1682 O O . GLU A 1 210 ? -3.495 11.076 -8.017 1.00 91.12 210 GLU A O 1
ATOM 1687 N N . LYS A 1 211 ? -3.169 8.853 -7.928 1.00 90.12 211 LYS A N 1
ATOM 1688 C CA . LYS A 1 211 ? -4.268 8.560 -7.011 1.00 90.12 211 LYS A CA 1
ATOM 1689 C C . LYS A 1 211 ? -3.975 7.284 -6.232 1.00 90.12 211 LYS A C 1
ATOM 1691 O O . LYS A 1 211 ? -3.388 6.343 -6.759 1.00 90.12 211 LYS A O 1
ATOM 1696 N N . ALA A 1 212 ? -4.456 7.234 -4.998 1.00 92.44 212 ALA A N 1
ATOM 1697 C CA . ALA A 1 212 ? -4.571 6.004 -4.233 1.00 92.44 212 ALA A CA 1
ATOM 1698 C C . ALA A 1 212 ? -5.921 5.974 -3.513 1.00 92.44 212 ALA A C 1
ATOM 1700 O O . ALA A 1 212 ? -6.472 7.019 -3.160 1.00 92.44 212 ALA A O 1
ATOM 1701 N N . LYS A 1 213 ? -6.459 4.776 -3.304 1.00 93.88 213 LYS A N 1
ATOM 1702 C CA . LYS A 1 213 ? -7.653 4.536 -2.497 1.00 93.88 213 LYS A CA 1
ATOM 1703 C C . LYS A 1 213 ? -7.428 3.296 -1.644 1.00 93.88 213 LYS A C 1
ATOM 1705 O O . LYS A 1 213 ? -6.928 2.286 -2.128 1.00 93.88 213 LYS A O 1
ATOM 1710 N N . ILE A 1 214 ? -7.808 3.394 -0.375 1.00 95.19 214 ILE A N 1
ATOM 1711 C CA . ILE A 1 214 ? -7.797 2.279 0.568 1.00 95.19 214 ILE A CA 1
ATOM 1712 C C . ILE A 1 214 ? -9.239 2.054 1.000 1.00 95.19 214 ILE A C 1
ATOM 1714 O O . ILE A 1 214 ? -9.876 2.958 1.537 1.00 95.19 214 ILE A O 1
ATOM 1718 N N . SER A 1 215 ? -9.751 0.853 0.764 1.00 95.88 215 SER A N 1
ATOM 1719 C CA . SER A 1 215 ? -11.037 0.406 1.291 1.00 95.88 215 SER A CA 1
ATOM 1720 C C . SER A 1 215 ? -10.792 -0.659 2.342 1.00 95.88 215 SER A C 1
ATOM 1722 O O . SER A 1 215 ? -10.198 -1.694 2.046 1.00 95.88 215 SER A O 1
ATOM 1724 N N . VAL A 1 216 ? -11.264 -0.415 3.560 1.00 95.38 216 VAL A N 1
ATOM 1725 C CA . VAL A 1 216 ? -11.086 -1.339 4.676 1.00 95.38 216 VAL A CA 1
ATOM 1726 C C . VAL A 1 216 ? -12.439 -1.841 5.161 1.00 95.38 216 VAL A C 1
ATOM 1728 O O . VAL A 1 216 ? -13.399 -1.081 5.261 1.00 95.38 216 VAL A O 1
ATOM 1731 N N . TYR A 1 217 ? -12.502 -3.138 5.442 1.00 94.62 217 TYR A N 1
ATOM 1732 C CA . TYR A 1 217 ? -13.708 -3.845 5.848 1.00 94.62 217 TYR A CA 1
ATOM 1733 C C . TYR A 1 217 ? -13.483 -4.487 7.215 1.00 94.62 217 TYR A C 1
ATOM 1735 O O . TYR A 1 217 ? -12.474 -5.167 7.432 1.00 94.62 217 TYR A O 1
ATOM 1743 N N . TRP A 1 218 ? -14.446 -4.305 8.114 1.00 87.94 218 TRP A N 1
ATOM 1744 C CA . TRP A 1 218 ? -14.383 -4.716 9.518 1.00 87.94 218 TRP A CA 1
ATOM 1745 C C . TRP A 1 218 ? -15.517 -5.681 9.848 1.00 87.94 218 TRP A C 1
ATOM 1747 O O . TRP A 1 218 ? -16.567 -5.660 9.206 1.00 87.94 218 TRP A O 1
ATOM 1757 N N . ALA A 1 219 ? -15.311 -6.509 10.868 1.00 87.62 219 ALA A N 1
ATOM 1758 C CA . ALA A 1 219 ? -16.413 -7.175 11.546 1.00 87.62 219 ALA A CA 1
ATOM 1759 C C . ALA A 1 219 ? -17.191 -6.156 12.391 1.00 87.62 219 ALA A C 1
ATOM 1761 O O . ALA A 1 219 ? -16.571 -5.361 13.100 1.00 87.62 219 ALA A O 1
ATOM 1762 N N . VAL A 1 220 ? -18.520 -6.209 12.285 1.00 66.56 220 VAL A N 1
ATOM 1763 C CA . VAL A 1 220 ? -19.488 -5.454 13.097 1.00 66.56 220 VAL A CA 1
ATOM 1764 C C . VAL A 1 220 ? -20.011 -6.357 14.203 1.00 66.56 220 VAL A C 1
ATOM 1766 O O . VAL A 1 220 ? -20.227 -7.556 13.903 1.00 66.56 220 VAL A O 1
#